Protein AF-A0A8T2V3U0-F1 (afdb_monomer)

Nearest PDB structures (foldseek):
  4chh-assembly1_A  TM=8.266E-01  e=3.896E-10  Saccharomyces cerevisiae
  4ckt-assembly2_A  TM=8.632E-01  e=3.603E-09  Mus musculus
  4psf-assembly2_B  TM=8.622E-01  e=7.564E-09  Homo sapiens
  4cse-assembly2_A  TM=8.925E-01  e=2.506E-08  Mus musculus
  4cse-assembly1_B  TM=8.674E-01  e=4.433E-08  Mus musculus

Structure (mmCIF, N/CA/C/O backbone):
data_AF-A0A8T2V3U0-F1
#
_entry.id   AF-A0A8T2V3U0-F1
#
loop_
_atom_site.group_PDB
_atom_site.id
_atom_site.type_symbol
_atom_site.label_atom_id
_atom_site.label_alt_id
_atom_site.label_comp_id
_atom_site.label_asym_id
_atom_site.label_entity_id
_atom_site.label_seq_id
_atom_site.pdbx_PDB_ins_code
_atom_site.Cartn_x
_atom_site.Cartn_y
_atom_site.Cartn_z
_atom_site.occupancy
_atom_site.B_iso_or_equiv
_atom_site.auth_seq_id
_atom_site.auth_comp_id
_atom_site.auth_asym_id
_atom_site.auth_atom_id
_atom_site.pdbx_PDB_model_num
ATOM 1 N N . MET A 1 1 ? -21.001 -16.039 32.773 1.00 55.56 1 MET A N 1
ATOM 2 C CA . MET A 1 1 ? -20.813 -14.590 33.028 1.00 55.56 1 MET A CA 1
ATOM 3 C C . MET A 1 1 ? -21.167 -14.138 34.453 1.00 55.56 1 MET A C 1
ATOM 5 O O . MET A 1 1 ? -20.929 -12.981 34.751 1.00 55.56 1 MET A O 1
ATOM 9 N N . ARG A 1 2 ? -21.692 -14.999 35.344 1.00 64.12 2 ARG A N 1
ATOM 10 C CA . ARG A 1 2 ? -21.909 -14.695 36.777 1.00 64.12 2 ARG A CA 1
ATOM 11 C C . ARG A 1 2 ? -21.043 -15.602 37.656 1.00 64.12 2 ARG A C 1
ATOM 13 O O . ARG A 1 2 ? -21.558 -16.304 38.515 1.00 64.12 2 ARG A O 1
ATOM 20 N N . ASP A 1 3 ? -19.757 -15.672 37.336 1.00 84.00 3 ASP A N 1
ATOM 21 C CA . ASP A 1 3 ? -18.806 -16.345 38.215 1.00 84.00 3 ASP A CA 1
ATOM 22 C C . ASP A 1 3 ? -18.444 -15.362 39.347 1.00 84.00 3 ASP A C 1
ATOM 24 O O . ASP A 1 3 ? -18.000 -14.249 39.040 1.00 84.00 3 ASP A O 1
ATOM 28 N N . PRO A 1 4 ? -18.716 -15.695 40.622 1.00 84.94 4 PRO A N 1
ATOM 29 C CA . PRO A 1 4 ? -18.444 -14.811 41.751 1.00 84.94 4 PRO A CA 1
ATOM 30 C C . PRO A 1 4 ? -16.953 -14.490 41.922 1.00 84.94 4 PRO A C 1
ATOM 32 O O . PRO A 1 4 ? -16.639 -13.370 42.316 1.00 84.94 4 PRO A O 1
ATOM 35 N N . GLU A 1 5 ? -16.044 -15.405 41.566 1.00 84.06 5 GLU A N 1
ATOM 36 C CA . GLU A 1 5 ? -14.593 -15.150 41.573 1.00 84.06 5 GLU A CA 1
ATOM 37 C C . GLU A 1 5 ? -14.227 -14.081 40.534 1.00 84.06 5 GLU A C 1
ATOM 39 O O . GLU A 1 5 ? -13.515 -13.124 40.825 1.00 84.06 5 GLU A O 1
ATOM 44 N N . PHE A 1 6 ? -14.798 -14.180 39.332 1.00 85.44 6 PHE A N 1
ATOM 45 C CA . PHE A 1 6 ? -14.558 -13.218 38.256 1.00 85.44 6 PHE A CA 1
ATOM 46 C C . PHE A 1 6 ? -15.098 -11.821 38.584 1.00 85.44 6 PHE A C 1
ATOM 48 O O . PHE A 1 6 ? -14.441 -10.821 38.305 1.00 85.44 6 PHE A O 1
ATOM 55 N N . MET A 1 7 ? -16.290 -11.732 39.185 1.00 83.31 7 MET A N 1
ATOM 56 C CA . MET A 1 7 ? -16.833 -10.439 39.614 1.00 83.31 7 MET A CA 1
ATOM 57 C C . MET A 1 7 ? -16.019 -9.818 40.743 1.00 83.31 7 MET A C 1
ATOM 59 O O . MET A 1 7 ? -15.863 -8.603 40.745 1.00 83.31 7 MET A O 1
ATOM 63 N N . LYS A 1 8 ? -15.480 -10.640 41.650 1.00 90.38 8 LYS A N 1
ATOM 64 C CA . LYS A 1 8 ? -14.595 -10.190 42.724 1.00 90.38 8 LYS A CA 1
ATOM 65 C C . LYS A 1 8 ? -13.286 -9.619 42.171 1.00 90.38 8 LYS A C 1
ATOM 67 O O . LYS A 1 8 ? -12.912 -8.513 42.535 1.00 90.38 8 LYS A O 1
ATOM 72 N N . ILE A 1 9 ? -12.658 -10.310 41.219 1.00 87.06 9 ILE A N 1
ATOM 73 C CA . ILE A 1 9 ? -11.448 -9.820 40.540 1.00 87.06 9 ILE A CA 1
ATOM 74 C C . ILE A 1 9 ? -11.738 -8.513 39.786 1.00 87.06 9 ILE A C 1
ATOM 76 O O . ILE A 1 9 ? -10.954 -7.571 39.847 1.00 87.06 9 ILE A O 1
ATOM 80 N N . LEU A 1 10 ? -12.881 -8.419 39.095 1.00 84.75 10 LEU A N 1
ATOM 81 C CA . LEU A 1 10 ? -13.268 -7.187 38.401 1.00 84.75 10 LEU A CA 1
ATOM 82 C C . LEU A 1 10 ? -13.586 -6.032 39.357 1.00 84.75 10 LEU A C 1
ATOM 84 O O . LEU A 1 10 ? -13.276 -4.890 39.023 1.00 84.75 10 LEU A O 1
ATOM 88 N N . SER A 1 11 ? -14.203 -6.297 40.512 1.00 84.44 11 SER A N 1
ATOM 89 C CA . SER A 1 11 ? -14.453 -5.264 41.520 1.00 84.44 11 SER A CA 1
ATOM 90 C C . SER A 1 11 ? -13.159 -4.797 42.175 1.00 84.44 11 SER A C 1
ATOM 92 O O . SER A 1 11 ? -12.962 -3.595 42.295 1.00 84.44 11 SER A O 1
ATOM 94 N N . GLU A 1 12 ? -12.255 -5.720 42.510 1.00 84.50 12 GLU A N 1
ATOM 95 C CA . GLU A 1 12 ? -10.934 -5.401 43.063 1.00 84.50 12 GLU A CA 1
ATOM 96 C C . GLU A 1 12 ? -10.118 -4.557 42.071 1.00 84.50 12 GLU A C 1
ATOM 98 O O . GLU A 1 12 ? -9.583 -3.518 42.446 1.00 84.50 12 GLU A O 1
ATOM 103 N N . TYR A 1 13 ? -10.125 -4.913 40.782 1.00 79.94 13 TYR A N 1
ATOM 104 C CA . TYR A 1 13 ? -9.477 -4.133 39.721 1.00 79.94 13 TYR A CA 1
ATOM 105 C C . TYR A 1 13 ? -10.111 -2.745 39.518 1.00 79.94 13 TYR A C 1
ATOM 107 O O . TYR A 1 13 ? -9.415 -1.747 39.325 1.00 79.94 13 TYR A O 1
ATOM 115 N N . ALA A 1 14 ? -11.444 -2.650 39.561 1.00 80.94 14 ALA A N 1
ATOM 116 C CA . ALA A 1 14 ? -12.145 -1.373 39.440 1.00 80.94 14 ALA A CA 1
ATOM 117 C C . ALA A 1 14 ? -11.855 -0.446 40.632 1.00 80.94 14 ALA A C 1
ATOM 119 O O . ALA A 1 14 ? -11.675 0.758 40.444 1.00 80.94 14 ALA A O 1
ATOM 120 N N . GLU A 1 15 ? -11.780 -1.003 41.841 1.00 82.56 15 GLU A N 1
ATOM 121 C CA . GLU A 1 15 ? -11.391 -0.282 43.051 1.00 82.56 15 GLU A CA 1
ATOM 122 C C . GLU A 1 15 ? -9.934 0.186 42.972 1.00 82.56 15 GLU A C 1
ATOM 124 O O . GLU A 1 15 ? -9.668 1.357 43.246 1.00 82.56 15 GLU A O 1
ATOM 129 N N . GLU A 1 16 ? -9.021 -0.668 42.505 1.00 78.44 16 GLU A N 1
ATOM 130 C CA . GLU A 1 16 ? -7.599 -0.359 42.314 1.00 78.44 16 GLU A CA 1
ATOM 131 C C . GLU A 1 16 ? -7.379 0.805 41.333 1.00 78.44 16 GLU A C 1
ATOM 133 O O . GLU A 1 16 ? -6.602 1.717 41.612 1.00 78.44 16 GLU A O 1
ATOM 138 N N . ILE A 1 17 ? -8.126 0.842 40.224 1.00 74.12 17 ILE A N 1
ATOM 139 C CA . ILE A 1 17 ? -8.059 1.942 39.245 1.00 74.12 17 ILE A CA 1
ATOM 140 C C . ILE A 1 17 ? -8.724 3.224 39.763 1.00 74.12 17 ILE A C 1
ATOM 142 O O . ILE A 1 17 ? -8.345 4.330 39.368 1.00 74.12 17 ILE A O 1
ATOM 146 N N . SER A 1 18 ? -9.743 3.104 40.617 1.00 73.75 18 SER A N 1
ATOM 147 C CA . SER A 1 18 ? -10.496 4.258 41.125 1.00 73.75 18 SER A CA 1
ATOM 148 C C . SER A 1 18 ? -9.739 5.070 42.181 1.00 73.75 18 SER A C 1
ATOM 150 O O . SER A 1 18 ? -10.062 6.242 42.394 1.00 73.75 18 SER A O 1
ATOM 152 N N . GLN A 1 19 ? -8.736 4.476 42.839 1.00 80.19 19 GLN A N 1
ATOM 153 C CA . GLN A 1 19 ? -7.975 5.147 43.887 1.00 80.19 19 GLN A CA 1
ATOM 154 C C . GLN A 1 19 ? -6.976 6.158 43.291 1.00 80.19 19 GLN A C 1
ATOM 156 O O . GLN A 1 19 ? -6.157 5.805 42.441 1.00 80.19 19 GLN A O 1
ATOM 161 N N . PRO A 1 20 ? -6.985 7.424 43.750 1.00 73.31 20 PRO A N 1
ATOM 162 C CA . PRO A 1 20 ? -6.143 8.477 43.184 1.00 73.31 20 PRO A CA 1
ATOM 163 C C . PRO A 1 20 ? -4.637 8.253 43.404 1.00 73.31 20 PRO A C 1
ATOM 165 O O . PRO A 1 20 ? -3.850 8.721 42.590 1.00 73.31 20 PRO A O 1
ATOM 168 N N . LEU A 1 21 ? -4.236 7.519 44.454 1.00 70.12 21 LEU A N 1
ATOM 169 C CA . LEU A 1 21 ? -2.828 7.187 44.723 1.00 70.12 21 LEU A CA 1
ATOM 170 C C . LEU A 1 21 ? -2.284 6.132 43.739 1.00 70.12 21 LEU A C 1
ATOM 172 O O . LEU A 1 21 ? -1.237 6.336 43.132 1.00 70.12 21 LEU A O 1
ATOM 176 N N . ASN A 1 22 ? -3.029 5.044 43.511 1.00 71.81 22 ASN A N 1
ATOM 177 C CA . ASN A 1 22 ? -2.651 3.988 42.560 1.00 71.81 22 ASN A CA 1
ATOM 178 C C . ASN A 1 22 ? -2.631 4.490 41.118 1.00 71.81 22 ASN A C 1
ATOM 180 O O . ASN A 1 22 ? -1.846 4.015 40.295 1.00 71.81 22 ASN A O 1
ATOM 184 N N . ARG A 1 23 ? -3.476 5.474 40.804 1.00 71.81 23 ARG A N 1
ATOM 185 C CA . ARG A 1 23 ? -3.462 6.143 39.508 1.00 71.81 23 ARG A CA 1
ATOM 186 C C . ARG A 1 23 ? -2.131 6.845 39.247 1.00 71.81 23 ARG A C 1
ATOM 188 O O . ARG A 1 23 ? -1.606 6.711 38.150 1.00 71.81 23 ARG A O 1
ATOM 195 N N . GLU A 1 24 ? -1.575 7.545 40.233 1.00 79.38 24 GLU A N 1
ATOM 196 C CA . GLU A 1 24 ? -0.290 8.238 40.092 1.00 79.38 24 GLU A CA 1
ATOM 197 C C . GLU A 1 24 ? 0.871 7.246 39.927 1.00 79.38 24 GLU A C 1
ATOM 199 O O . GLU A 1 24 ? 1.714 7.431 39.053 1.00 79.38 24 GLU A O 1
ATOM 204 N N . GLU A 1 25 ? 0.888 6.147 40.688 1.00 78.75 25 GLU A N 1
ATOM 205 C CA . GLU A 1 25 ? 1.881 5.076 40.512 1.00 78.75 25 GLU A CA 1
ATOM 206 C C . GLU A 1 25 ? 1.770 4.408 39.136 1.00 78.75 25 GLU A C 1
ATOM 208 O O . GLU A 1 25 ? 2.783 4.183 38.472 1.00 78.75 25 GLU A O 1
ATOM 213 N N . SER A 1 26 ? 0.544 4.163 38.667 1.00 73.62 26 SER A N 1
ATOM 214 C CA . SER A 1 26 ? 0.275 3.620 37.332 1.00 73.62 26 SER A CA 1
ATOM 215 C C . SER A 1 26 ? 0.715 4.585 36.231 1.00 73.62 26 SER A C 1
ATOM 217 O O . SER A 1 26 ? 1.359 4.177 35.269 1.00 73.62 26 SER A O 1
ATOM 219 N N . GLU A 1 27 ? 0.408 5.876 36.370 1.00 77.62 27 GLU A N 1
ATOM 220 C CA . GLU A 1 27 ? 0.814 6.927 35.433 1.00 77.62 27 GLU A CA 1
ATOM 221 C C . GLU A 1 27 ? 2.340 7.110 35.423 1.00 77.62 27 GLU A C 1
ATOM 223 O O . GLU A 1 27 ? 2.930 7.277 34.356 1.00 77.62 27 GLU A O 1
ATOM 228 N N . ASN A 1 28 ? 2.998 7.007 36.580 1.00 83.06 28 ASN A N 1
ATOM 229 C CA . ASN A 1 28 ? 4.455 7.043 36.697 1.00 83.06 28 ASN A CA 1
ATOM 230 C C . ASN A 1 28 ? 5.108 5.797 36.093 1.00 83.06 28 ASN A C 1
ATOM 232 O O . ASN A 1 28 ? 6.124 5.919 35.411 1.00 83.06 28 ASN A O 1
ATOM 236 N N . TYR A 1 29 ? 4.519 4.615 36.279 1.00 79.81 29 TYR A N 1
ATOM 237 C CA . TYR A 1 29 ? 4.973 3.383 35.641 1.00 79.81 29 TYR A CA 1
ATOM 238 C C . TYR A 1 29 ? 4.819 3.455 34.118 1.00 79.81 29 TYR A C 1
ATOM 240 O O . TYR A 1 29 ? 5.758 3.137 33.394 1.00 79.81 29 TYR A O 1
ATOM 248 N N . ILE A 1 30 ? 3.681 3.952 33.619 1.00 74.75 30 ILE A N 1
ATOM 249 C CA . ILE A 1 30 ? 3.453 4.179 32.186 1.00 74.75 30 ILE A CA 1
ATOM 250 C C . ILE A 1 30 ? 4.472 5.181 31.640 1.00 74.75 30 ILE A C 1
ATOM 252 O O . ILE A 1 30 ? 5.125 4.871 30.650 1.00 74.75 30 ILE A O 1
ATOM 256 N N . LYS A 1 31 ? 4.691 6.323 32.306 1.00 79.44 31 LYS A N 1
ATOM 257 C CA . LYS A 1 31 ? 5.722 7.299 31.916 1.00 79.44 31 LYS A CA 1
ATOM 258 C C . LYS A 1 31 ? 7.119 6.700 31.904 1.00 79.44 31 LYS A C 1
ATOM 260 O O . LYS A 1 31 ? 7.855 6.914 30.951 1.00 79.44 31 LYS A O 1
ATOM 265 N N . MET A 1 32 ? 7.481 5.935 32.930 1.00 78.25 32 MET A N 1
ATOM 266 C CA . MET A 1 32 ? 8.781 5.274 33.010 1.00 78.25 32 MET A CA 1
ATOM 267 C C . MET A 1 32 ? 8.948 4.262 31.873 1.00 78.25 32 MET A C 1
ATOM 269 O O . MET A 1 32 ? 10.008 4.208 31.260 1.00 78.25 32 MET A O 1
ATOM 273 N N . VAL A 1 33 ? 7.906 3.495 31.540 1.00 73.06 33 VAL A N 1
ATOM 274 C CA . VAL A 1 33 ? 7.905 2.559 30.406 1.00 73.06 33 VAL A CA 1
ATOM 275 C C . VAL A 1 33 ? 7.952 3.306 29.070 1.00 73.06 33 VAL A C 1
ATOM 277 O O . VAL A 1 33 ? 8.684 2.894 28.174 1.00 73.06 33 VAL A O 1
ATOM 280 N N . GLU A 1 34 ? 7.240 4.421 28.917 1.00 66.44 34 GLU A N 1
ATOM 281 C CA . GLU A 1 34 ? 7.285 5.299 27.740 1.00 66.44 34 GLU A CA 1
ATOM 282 C C . GLU A 1 34 ? 8.670 5.946 27.563 1.00 66.44 34 GLU A C 1
ATOM 284 O O . GLU A 1 34 ? 9.199 5.981 26.453 1.00 66.44 34 GLU A O 1
ATOM 289 N N . GLU A 1 35 ? 9.308 6.390 28.646 1.00 72.62 35 GLU A N 1
ATOM 290 C CA . GLU A 1 35 ? 10.663 6.952 28.652 1.00 72.62 35 GLU A CA 1
ATOM 291 C C . GLU A 1 35 ? 11.726 5.879 28.397 1.00 72.62 35 GLU A C 1
ATOM 293 O O . GLU A 1 35 ? 12.619 6.073 27.567 1.00 72.62 35 GLU A O 1
ATOM 298 N N . GLN A 1 36 ? 11.608 4.718 29.045 1.00 64.94 36 GLN A N 1
ATOM 299 C CA . GLN A 1 36 ? 12.511 3.579 28.868 1.00 64.94 36 GLN A CA 1
ATOM 300 C C . GLN A 1 36 ? 12.402 3.002 27.454 1.00 64.94 36 GLN A C 1
ATOM 302 O O . GLN A 1 36 ? 13.413 2.655 26.841 1.00 64.94 36 GLN A O 1
ATOM 307 N N . SER A 1 37 ? 11.191 2.966 26.898 1.00 59.56 37 SER A N 1
ATOM 308 C CA . SER A 1 37 ? 10.956 2.623 25.496 1.00 59.56 37 SER A CA 1
ATOM 309 C C . SER A 1 37 ? 11.271 3.777 24.536 1.00 59.56 37 SER A C 1
ATOM 311 O O . SER A 1 37 ? 11.209 3.588 23.323 1.00 59.56 37 SER A O 1
ATOM 313 N N . LYS A 1 38 ? 11.658 4.966 25.030 1.00 58.72 38 LYS A N 1
ATOM 314 C CA . LYS A 1 38 ? 11.905 6.189 24.238 1.00 58.72 38 LYS A CA 1
ATOM 315 C C . LYS A 1 38 ? 10.757 6.514 23.269 1.00 58.72 38 LYS A C 1
ATOM 317 O O . LYS A 1 38 ? 11.002 6.880 22.117 1.00 58.72 38 LYS A O 1
ATOM 322 N N . GLY A 1 39 ? 9.511 6.300 23.689 1.00 53.38 39 GLY A N 1
ATOM 323 C CA . GLY A 1 39 ? 8.317 6.459 22.853 1.00 53.38 39 GLY A CA 1
ATOM 324 C C . GLY A 1 39 ? 8.215 5.446 21.706 1.00 53.38 39 GLY A C 1
ATOM 325 O O . GLY A 1 39 ? 7.412 5.617 20.789 1.00 53.38 39 GLY A O 1
ATOM 326 N N . LYS A 1 40 ? 9.035 4.392 21.722 1.00 52.00 40 LYS A N 1
ATOM 327 C CA . LYS A 1 40 ? 9.023 3.301 20.753 1.00 52.00 40 LYS A CA 1
ATOM 328 C C . LYS A 1 40 ? 8.516 2.043 21.443 1.00 52.00 40 LYS A C 1
ATOM 330 O O . LYS A 1 40 ? 9.301 1.206 21.878 1.00 52.00 40 LYS A O 1
ATOM 335 N N . PHE A 1 41 ? 7.195 1.858 21.431 1.00 52.84 41 PHE A N 1
ATOM 336 C CA . PHE A 1 41 ? 6.581 0.524 21.459 1.00 52.84 41 PHE A CA 1
ATOM 337 C C . PHE A 1 41 ? 6.978 -0.233 20.174 1.00 52.84 41 PHE A C 1
ATOM 339 O O . PHE A 1 41 ? 6.172 -0.499 19.286 1.00 52.84 41 PHE A O 1
ATOM 346 N N . SER A 1 42 ? 8.270 -0.496 20.012 1.00 53.09 42 SER A N 1
ATOM 347 C CA . SER A 1 42 ? 8.835 -1.255 18.912 1.00 53.09 42 SER A CA 1
ATOM 348 C C . SER A 1 42 ? 9.033 -2.672 19.411 1.00 53.09 42 SER A C 1
ATOM 350 O O . SER A 1 42 ? 9.935 -2.933 20.199 1.00 53.09 42 SER A O 1
ATOM 352 N N . MET A 1 43 ? 8.191 -3.588 18.938 1.00 60.38 43 MET A N 1
ATOM 353 C CA . MET A 1 43 ? 8.539 -5.007 18.939 1.00 60.38 43 MET A CA 1
ATOM 354 C C . MET A 1 43 ? 9.862 -5.172 18.170 1.00 60.38 43 MET A C 1
ATOM 356 O O . MET A 1 43 ? 10.080 -4.446 17.197 1.00 60.38 43 MET A O 1
ATOM 360 N N . ASP A 1 44 ? 10.742 -6.090 18.572 1.00 66.12 44 ASP A N 1
ATOM 361 C CA . ASP A 1 44 ? 12.051 -6.263 17.927 1.00 66.12 44 ASP A CA 1
ATOM 362 C C . ASP A 1 44 ? 11.933 -6.338 16.390 1.00 66.12 44 ASP A C 1
ATOM 364 O O . ASP A 1 44 ? 11.207 -7.159 15.828 1.00 66.12 44 ASP A O 1
ATOM 368 N N . GLY A 1 45 ? 12.609 -5.411 15.699 1.00 70.06 45 GLY A N 1
ATOM 369 C CA . GLY A 1 45 ? 12.617 -5.310 14.232 1.00 70.06 45 GLY A CA 1
ATOM 370 C C . GLY A 1 45 ? 11.378 -4.679 13.580 1.00 70.06 45 GLY A C 1
ATOM 371 O O . GLY A 1 45 ? 11.339 -4.565 12.354 1.00 70.06 45 GLY A O 1
ATOM 372 N N . LYS A 1 46 ? 10.381 -4.232 14.352 1.00 77.94 46 LYS A N 1
ATOM 373 C CA . LYS A 1 46 ? 9.132 -3.650 13.841 1.00 77.94 46 LYS A CA 1
ATOM 374 C C . LYS A 1 46 ? 8.847 -2.275 14.444 1.00 77.94 46 LYS A C 1
ATOM 376 O O . LYS A 1 46 ? 9.121 -2.002 15.612 1.00 77.94 46 LYS A O 1
ATOM 381 N N . GLU A 1 47 ? 8.279 -1.387 13.642 1.00 81.00 47 GLU A N 1
ATOM 382 C CA . GLU A 1 47 ? 7.911 -0.036 14.049 1.00 81.00 47 GLU A CA 1
ATOM 383 C C . GLU A 1 47 ? 6.424 0.223 13.811 1.00 81.00 47 GLU A C 1
ATOM 385 O O . GLU A 1 47 ? 5.878 -0.115 12.763 1.00 81.00 47 GLU A O 1
ATOM 390 N N . LEU A 1 48 ? 5.771 0.824 14.808 1.00 83.69 48 LEU A N 1
ATOM 391 C CA . LEU A 1 48 ? 4.379 1.243 14.714 1.00 83.69 48 LEU A CA 1
ATOM 392 C C . LEU A 1 48 ? 4.280 2.598 14.010 1.00 83.69 48 LEU A C 1
ATOM 394 O O . LEU A 1 48 ? 5.029 3.544 14.292 1.00 83.69 48 LEU A O 1
ATOM 398 N N . VAL A 1 49 ? 3.329 2.683 13.090 1.00 86.31 49 VAL A N 1
ATOM 399 C CA . VAL A 1 49 ? 3.079 3.831 12.225 1.00 86.31 49 VAL A CA 1
ATOM 400 C C . VAL A 1 49 ? 1.597 4.142 12.253 1.00 86.31 49 VAL A C 1
ATOM 402 O O . VAL A 1 49 ? 0.772 3.242 12.123 1.00 86.31 49 VAL A O 1
ATOM 405 N N . ILE A 1 50 ? 1.256 5.418 12.378 1.00 89.38 50 ILE A N 1
ATOM 406 C CA . ILE A 1 50 ? -0.100 5.906 12.133 1.00 89.38 50 ILE A CA 1
ATOM 407 C C . ILE A 1 50 ? -0.040 6.659 10.802 1.00 89.38 50 ILE A C 1
ATOM 409 O O . ILE A 1 50 ? 0.540 7.746 10.760 1.00 89.38 50 ILE A O 1
ATOM 413 N N . PRO A 1 51 ? -0.541 6.073 9.702 1.00 92.50 51 PRO A N 1
ATOM 414 C CA . PRO A 1 51 ? -0.497 6.721 8.399 1.00 92.50 51 PRO A CA 1
ATOM 415 C C . PRO A 1 51 ? -1.356 7.990 8.368 1.00 92.50 51 PRO A C 1
ATOM 417 O O . PRO A 1 51 ? -2.345 8.106 9.088 1.00 92.50 51 PRO A O 1
ATOM 420 N N . ILE A 1 52 ? -1.019 8.930 7.493 1.00 93.56 52 ILE A N 1
ATOM 421 C CA . ILE A 1 52 ? -1.825 10.128 7.240 1.00 93.56 52 ILE A CA 1
ATOM 422 C C . ILE A 1 52 ? -2.529 9.946 5.888 1.00 93.56 52 ILE A C 1
ATOM 424 O O . ILE A 1 52 ? -1.861 9.647 4.896 1.00 93.56 52 ILE A O 1
ATOM 428 N N . PRO A 1 53 ? -3.865 10.062 5.812 1.00 95.06 53 PRO A N 1
ATOM 429 C CA . PRO A 1 53 ? -4.593 9.870 4.563 1.00 95.06 53 PRO A CA 1
ATOM 430 C C . PRO A 1 53 ? -4.364 11.024 3.584 1.00 95.06 53 PRO A C 1
ATOM 432 O O . PRO A 1 53 ? -4.395 12.184 3.982 1.00 95.06 53 PRO A O 1
ATOM 435 N N . GLU A 1 54 ? -4.201 10.700 2.299 1.00 94.81 54 GLU A N 1
ATOM 436 C CA . GLU A 1 54 ? -3.978 11.694 1.244 1.00 94.81 54 GLU A CA 1
ATOM 437 C C . GLU A 1 54 ? -5.105 11.679 0.201 1.00 94.81 54 GLU A C 1
ATOM 439 O O . GLU A 1 54 ? -5.824 12.661 0.002 1.00 94.81 54 GLU A O 1
ATOM 444 N N . PHE A 1 55 ? -5.289 10.550 -0.488 1.00 95.62 55 PHE A N 1
ATOM 445 C CA . PHE A 1 55 ? -6.340 10.402 -1.491 1.00 95.62 55 PHE A CA 1
ATOM 446 C C . PHE A 1 55 ? -6.803 8.958 -1.635 1.00 95.62 55 PHE A C 1
ATOM 448 O O . PHE A 1 55 ? -6.058 8.015 -1.394 1.00 95.62 55 PHE A O 1
ATOM 455 N N . CYS A 1 56 ? -8.033 8.783 -2.111 1.00 95.75 56 CYS A N 1
ATOM 456 C CA . CYS A 1 56 ? -8.608 7.467 -2.343 1.00 95.75 56 CYS A CA 1
ATOM 457 C C . CYS A 1 56 ? -8.673 7.143 -3.843 1.00 95.75 56 CYS A C 1
ATOM 459 O O . CYS A 1 56 ? -9.008 7.996 -4.671 1.00 95.75 56 CYS A O 1
ATOM 461 N N . VAL A 1 57 ? -8.391 5.891 -4.192 1.00 97.50 57 VAL A N 1
ATOM 462 C CA . VAL A 1 57 ? -8.562 5.315 -5.527 1.00 97.50 57 VAL A CA 1
ATOM 463 C C . VAL A 1 57 ? -9.757 4.375 -5.483 1.00 97.50 57 VAL A C 1
ATOM 465 O O . VAL A 1 57 ? -9.808 3.458 -4.672 1.00 97.50 57 VAL A O 1
ATOM 468 N N . LYS A 1 58 ? -10.734 4.587 -6.362 1.00 96.44 58 LYS A N 1
ATOM 469 C CA . LYS A 1 58 ? -11.913 3.728 -6.486 1.00 96.44 58 LYS A CA 1
ATOM 470 C C . LYS A 1 58 ? -11.824 2.893 -7.756 1.00 96.44 58 LYS A C 1
ATOM 472 O O . LYS A 1 58 ? -11.818 3.448 -8.854 1.00 96.44 58 LYS A O 1
ATOM 477 N N . THR A 1 59 ? -11.864 1.579 -7.600 1.00 96.75 59 THR A N 1
ATOM 478 C CA . THR A 1 59 ? -11.957 0.590 -8.679 1.00 96.75 59 THR A CA 1
ATOM 479 C C . THR A 1 59 ? -13.007 -0.479 -8.329 1.00 96.75 59 THR A C 1
ATOM 481 O O . THR A 1 59 ? -13.830 -0.298 -7.425 1.00 96.75 59 THR A O 1
ATOM 484 N N . TYR A 1 60 ? -13.046 -1.568 -9.090 1.00 96.00 60 TYR A N 1
ATOM 485 C CA . TYR A 1 60 ? -13.947 -2.696 -8.901 1.00 96.00 60 TYR A CA 1
ATOM 486 C C . TYR A 1 60 ? -13.173 -4.001 -9.020 1.00 96.00 60 TYR A C 1
ATOM 488 O O . TYR A 1 60 ? -12.283 -4.124 -9.860 1.00 96.00 60 TYR A O 1
ATOM 496 N N . ASN A 1 61 ? -13.558 -4.991 -8.223 1.00 94.75 61 ASN A N 1
ATOM 497 C CA . ASN A 1 61 ? -13.077 -6.351 -8.398 1.00 94.75 61 ASN A CA 1
ATOM 498 C C . ASN A 1 61 ? -13.676 -6.940 -9.685 1.00 94.75 61 ASN A C 1
ATOM 500 O O . ASN A 1 61 ? -14.888 -6.875 -9.901 1.00 94.75 61 ASN A O 1
ATOM 504 N N . ARG A 1 62 ? -12.834 -7.500 -10.552 1.00 94.00 62 ARG A N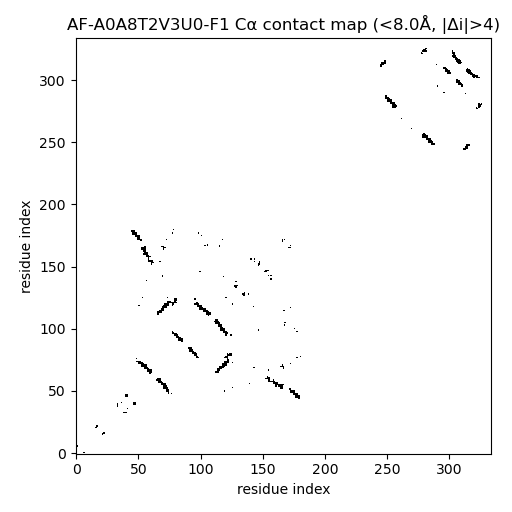 1
ATOM 505 C CA . ARG A 1 62 ? -13.234 -8.049 -11.851 1.00 94.00 62 ARG A CA 1
ATOM 506 C C . ARG A 1 62 ? -14.060 -9.326 -11.707 1.00 94.00 62 ARG A C 1
ATOM 508 O O . ARG A 1 62 ? -15.016 -9.499 -12.454 1.00 94.00 62 ARG A O 1
ATOM 515 N N . ARG A 1 63 ? -13.730 -10.174 -10.730 1.00 91.88 63 ARG A N 1
ATOM 516 C CA . ARG A 1 63 ? -14.404 -11.456 -10.490 1.00 91.88 63 ARG A CA 1
ATOM 517 C C . ARG A 1 63 ? -15.754 -11.281 -9.799 1.00 91.88 63 ARG A C 1
ATOM 519 O O . ARG A 1 63 ? -16.719 -11.932 -10.178 1.00 91.88 63 ARG A O 1
ATOM 526 N N . THR A 1 64 ? -15.829 -10.428 -8.776 1.00 90.44 64 THR A N 1
ATOM 527 C CA . THR A 1 64 ? -17.056 -10.269 -7.969 1.00 90.44 64 THR A CA 1
ATOM 528 C C . THR A 1 64 ? -17.916 -9.075 -8.381 1.00 90.44 64 THR A C 1
ATOM 530 O O . THR A 1 64 ? -19.064 -8.980 -7.961 1.00 90.44 64 THR A O 1
ATOM 533 N N . GLY A 1 65 ? -17.373 -8.124 -9.147 1.00 91.75 65 GLY A N 1
ATOM 534 C CA . GLY A 1 65 ? -18.043 -6.861 -9.479 1.00 91.75 65 GLY A CA 1
ATOM 535 C C . GLY A 1 65 ? -18.168 -5.878 -8.306 1.00 91.75 65 GLY A C 1
ATOM 536 O O . GLY A 1 65 ? -18.716 -4.788 -8.473 1.00 91.75 65 GLY A O 1
ATOM 537 N N . SER A 1 66 ? -17.666 -6.232 -7.120 1.00 92.31 66 SER A N 1
ATOM 538 C CA . SER A 1 66 ? -17.771 -5.415 -5.906 1.00 92.31 66 SER A CA 1
ATOM 539 C C . SER A 1 66 ? -16.882 -4.171 -5.984 1.00 92.31 66 SER A C 1
ATOM 541 O O . SER A 1 66 ? -15.810 -4.194 -6.593 1.00 92.31 66 SER A O 1
ATOM 543 N N . LYS A 1 67 ? -17.310 -3.078 -5.341 1.00 94.88 67 LYS A N 1
ATOM 544 C CA . LYS A 1 67 ? -16.511 -1.847 -5.239 1.00 94.88 67 LYS A CA 1
ATOM 545 C C . LYS A 1 67 ? -15.265 -2.101 -4.397 1.00 94.88 67 LYS A C 1
ATOM 547 O O . LYS A 1 67 ? -15.369 -2.678 -3.317 1.00 94.88 67 LYS A O 1
ATOM 552 N N . PHE A 1 68 ? -14.130 -1.606 -4.870 1.00 95.88 68 PHE A N 1
ATOM 553 C CA . PHE A 1 68 ? -12.852 -1.707 -4.183 1.00 95.88 68 PHE A CA 1
ATOM 554 C C . PHE A 1 68 ? -12.227 -0.315 -4.054 1.00 95.88 68 PHE A C 1
ATOM 556 O O . PHE A 1 68 ? -12.160 0.436 -5.030 1.00 95.88 68 PHE A O 1
ATOM 563 N N . PHE A 1 69 ? -11.802 0.041 -2.852 1.00 96.44 69 PHE A N 1
ATOM 564 C CA . PHE A 1 69 ? -11.175 1.312 -2.529 1.00 96.44 69 PHE A CA 1
ATOM 565 C C . PHE A 1 69 ? -9.738 1.065 -2.072 1.00 96.44 69 PHE A C 1
ATOM 567 O O . PHE A 1 69 ? -9.470 0.145 -1.311 1.00 96.44 69 PHE A O 1
ATOM 574 N N . ILE A 1 70 ? -8.8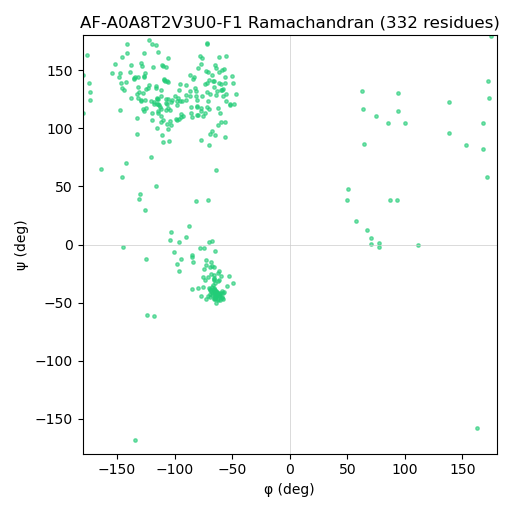08 1.880 -2.551 1.00 97.31 70 ILE A N 1
ATOM 575 C CA . ILE A 1 70 ? -7.418 1.874 -2.100 1.00 97.31 70 ILE A CA 1
ATOM 576 C C . ILE A 1 70 ? -7.150 3.259 -1.528 1.00 97.31 70 ILE A C 1
ATOM 578 O O . ILE A 1 70 ? -7.188 4.253 -2.258 1.00 97.31 70 ILE A O 1
ATOM 582 N N . ASN A 1 71 ? -6.935 3.340 -0.222 1.00 96.56 71 ASN A N 1
ATOM 583 C CA . ASN A 1 71 ? -6.591 4.580 0.454 1.00 96.56 71 ASN A CA 1
ATOM 584 C C . ASN A 1 71 ? -5.088 4.785 0.345 1.00 96.56 71 ASN A C 1
ATOM 586 O O . ASN A 1 71 ? -4.317 4.061 0.965 1.00 96.56 71 ASN A O 1
ATOM 590 N N . VAL A 1 72 ? -4.660 5.765 -0.443 1.00 97.06 72 VAL A N 1
ATOM 591 C CA . VAL A 1 72 ? -3.254 6.148 -0.482 1.00 97.06 72 VAL A CA 1
ATOM 592 C C . VAL A 1 72 ? -2.987 7.039 0.724 1.00 97.06 72 VAL A C 1
ATOM 594 O O . VAL A 1 72 ? -3.495 8.161 0.820 1.00 97.06 72 VAL A O 1
ATOM 597 N N . CYS A 1 73 ? -2.213 6.504 1.658 1.00 95.81 73 CYS A N 1
ATOM 598 C CA . CYS A 1 73 ? -1.783 7.179 2.874 1.00 95.81 73 CYS A CA 1
ATOM 599 C C . CYS A 1 73 ? -0.268 7.386 2.837 1.00 95.81 73 CYS A C 1
ATOM 601 O O . CYS A 1 73 ? 0.436 6.750 2.053 1.00 95.81 73 CYS A O 1
ATOM 603 N N . HIS A 1 74 ? 0.255 8.241 3.709 1.00 95.50 74 HIS A N 1
ATOM 604 C CA . HIS A 1 74 ? 1.690 8.442 3.824 1.00 95.50 74 HIS A CA 1
ATOM 605 C C . HIS A 1 74 ? 2.221 8.344 5.249 1.00 95.50 74 HIS A C 1
ATOM 607 O O . HIS A 1 74 ? 1.503 8.566 6.222 1.00 95.50 74 HIS A O 1
ATOM 613 N N . SER A 1 75 ? 3.507 8.023 5.356 1.00 93.94 75 SER A N 1
ATOM 614 C CA . SER A 1 75 ? 4.297 8.144 6.577 1.00 93.94 75 SER A CA 1
ATOM 615 C C . SER A 1 75 ? 5.744 8.492 6.233 1.00 93.94 75 SER A C 1
ATOM 617 O O . SER A 1 75 ? 6.275 8.088 5.204 1.00 93.94 75 SER A O 1
ATOM 619 N N . ASP A 1 76 ? 6.391 9.243 7.111 1.00 92.25 76 ASP A N 1
ATOM 620 C CA . ASP A 1 76 ? 7.824 9.535 7.110 1.00 92.25 76 ASP A CA 1
ATOM 621 C C . ASP A 1 76 ? 8.709 8.313 7.410 1.00 92.25 76 ASP A C 1
ATOM 623 O O . ASP A 1 76 ? 9.892 8.321 7.080 1.00 92.25 76 ASP A O 1
ATOM 627 N N . LYS A 1 77 ? 8.140 7.256 7.999 1.00 89.12 77 LYS A N 1
ATOM 628 C CA . LYS A 1 77 ? 8.864 6.041 8.403 1.00 89.12 77 LYS A CA 1
ATOM 629 C C . LYS A 1 77 ? 9.034 5.015 7.276 1.00 89.12 77 LYS A C 1
ATOM 631 O O . LYS A 1 77 ? 9.778 4.052 7.440 1.00 89.12 77 LYS A O 1
ATOM 636 N N . ILE A 1 78 ? 8.349 5.198 6.145 1.00 91.06 78 ILE A N 1
ATOM 637 C CA . ILE A 1 78 ? 8.541 4.379 4.938 1.00 91.06 78 ILE A CA 1
ATOM 638 C C . ILE A 1 78 ? 9.719 4.936 4.139 1.00 91.06 78 ILE A C 1
ATOM 640 O O . ILE A 1 78 ? 9.889 6.150 4.060 1.00 91.06 78 ILE A O 1
ATOM 644 N N . GLU A 1 79 ? 10.525 4.062 3.535 1.00 91.62 79 GLU A N 1
ATOM 645 C CA . GLU A 1 79 ? 11.661 4.467 2.702 1.00 91.62 79 GLU A CA 1
ATOM 646 C C . GLU A 1 79 ? 11.227 5.400 1.554 1.00 91.62 79 GLU A C 1
ATOM 648 O O . GLU A 1 79 ? 10.179 5.213 0.931 1.00 91.62 79 GLU A O 1
ATOM 653 N N . ALA A 1 80 ? 12.038 6.427 1.287 1.00 92.38 80 ALA A N 1
ATOM 654 C CA . ALA A 1 80 ? 11.793 7.391 0.221 1.00 92.38 80 ALA A CA 1
ATOM 655 C C . ALA A 1 80 ? 11.765 6.720 -1.169 1.00 92.38 80 ALA A C 1
ATOM 657 O O . ALA A 1 80 ? 12.472 5.736 -1.400 1.00 92.38 80 ALA A O 1
ATOM 658 N N . PRO A 1 81 ? 10.972 7.244 -2.123 1.00 93.62 81 PRO A N 1
ATOM 659 C CA . PRO A 1 81 ? 10.940 6.700 -3.473 1.00 93.62 81 PRO A CA 1
ATOM 660 C C . PRO A 1 81 ? 12.282 6.922 -4.175 1.00 93.62 81 PRO A C 1
ATOM 662 O O . PRO A 1 81 ? 12.882 7.993 -4.075 1.00 93.62 81 PRO A O 1
ATOM 665 N N . GLN A 1 82 ? 12.722 5.928 -4.938 1.00 93.19 82 GLN A N 1
ATOM 666 C CA . GLN A 1 82 ? 13.943 6.003 -5.734 1.00 93.19 82 GLN A CA 1
ATOM 667 C C . GLN A 1 82 ? 13.581 6.174 -7.208 1.00 93.19 82 GLN A C 1
ATOM 669 O O . GLN A 1 82 ? 12.635 5.557 -7.704 1.00 93.19 82 GLN A O 1
ATOM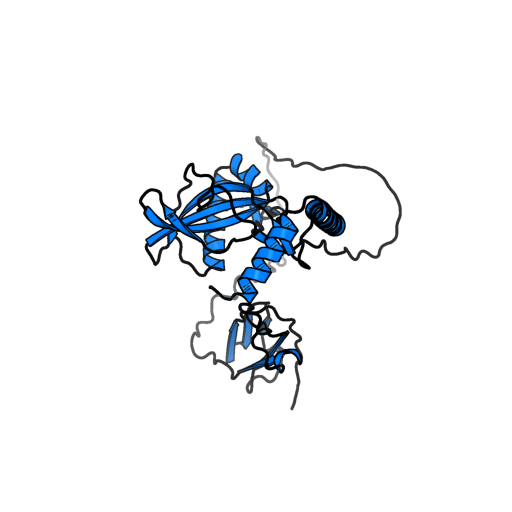 674 N N . SER A 1 83 ? 14.332 7.018 -7.914 1.00 91.38 83 SER A N 1
ATOM 675 C CA . SER A 1 83 ? 14.105 7.286 -9.331 1.00 91.38 83 SER A CA 1
ATOM 676 C C . SER A 1 83 ? 15.387 7.141 -10.134 1.00 91.38 83 SER A C 1
ATOM 678 O O . SER A 1 83 ? 16.354 7.853 -9.862 1.00 91.38 83 SER A O 1
ATOM 680 N N . ASN A 1 84 ? 15.367 6.294 -11.158 1.00 89.50 84 ASN A N 1
ATOM 681 C CA . ASN A 1 84 ? 16.491 6.091 -12.064 1.00 89.50 84 ASN A CA 1
ATOM 682 C C . ASN A 1 84 ? 16.103 6.569 -13.461 1.00 89.50 84 ASN A C 1
ATOM 684 O O . ASN A 1 84 ? 15.132 6.099 -14.050 1.00 89.50 84 ASN A O 1
ATOM 688 N N . ARG A 1 85 ? 16.846 7.532 -14.009 1.00 88.06 85 ARG A N 1
ATOM 689 C CA . ARG A 1 85 ? 16.637 7.965 -15.394 1.00 88.06 85 ARG A CA 1
ATOM 690 C C . ARG A 1 85 ? 17.129 6.866 -16.332 1.00 88.06 85 ARG A C 1
ATOM 692 O O . ARG A 1 85 ? 18.244 6.375 -16.170 1.00 88.06 85 ARG A O 1
ATOM 699 N N . ARG A 1 86 ? 16.311 6.501 -17.318 1.00 85.00 86 ARG A N 1
ATOM 700 C CA . ARG A 1 86 ? 16.683 5.479 -18.297 1.00 85.00 86 ARG A CA 1
ATOM 701 C C . ARG A 1 86 ? 17.784 5.989 -19.225 1.00 85.00 86 ARG A C 1
ATOM 703 O O . ARG A 1 86 ? 17.771 7.151 -19.631 1.00 85.00 86 ARG A O 1
ATOM 710 N N . ILE A 1 87 ? 18.719 5.102 -19.564 1.00 82.50 87 ILE A N 1
ATOM 711 C CA . ILE A 1 87 ? 19.887 5.401 -20.413 1.00 82.50 87 ILE A CA 1
ATOM 712 C C . ILE A 1 87 ? 19.454 5.762 -21.841 1.00 82.50 87 ILE A C 1
ATOM 714 O O . ILE A 1 87 ? 20.060 6.618 -22.476 1.00 82.50 87 ILE A O 1
ATOM 718 N N . ASP A 1 88 ? 18.369 5.156 -22.322 1.00 82.75 88 ASP A N 1
ATOM 719 C CA . ASP A 1 88 ? 17.772 5.415 -23.637 1.00 82.75 88 ASP A CA 1
ATOM 720 C C . ASP A 1 88 ? 17.010 6.755 -23.721 1.00 82.75 88 ASP A C 1
ATOM 722 O O . ASP A 1 88 ? 16.484 7.105 -24.776 1.00 82.75 88 ASP A O 1
ATOM 726 N N . GLY A 1 89 ? 16.916 7.502 -22.614 1.00 76.44 89 GLY A N 1
ATOM 727 C CA . GLY A 1 89 ? 16.178 8.762 -22.534 1.00 76.44 89 GLY A CA 1
ATOM 728 C C . GLY A 1 89 ? 14.652 8.615 -22.595 1.00 76.44 89 GLY A C 1
ATOM 729 O O . GLY A 1 89 ? 13.957 9.631 -22.597 1.00 76.44 89 GLY A O 1
ATOM 730 N N . SER A 1 90 ? 14.112 7.389 -22.602 1.00 80.19 90 SER A N 1
ATOM 731 C CA . SER A 1 90 ? 12.675 7.122 -22.775 1.00 80.19 90 SER A CA 1
ATOM 732 C C . SER A 1 90 ? 11.821 7.480 -21.554 1.00 80.19 90 SER A C 1
ATOM 734 O O . SER A 1 90 ? 10.595 7.554 -21.655 1.00 80.19 90 SER A O 1
ATOM 736 N N . GLY A 1 91 ? 12.440 7.730 -20.395 1.00 86.12 91 GLY A N 1
ATOM 737 C CA . GLY A 1 91 ? 11.726 8.129 -19.188 1.00 86.12 91 GLY A CA 1
ATOM 738 C C . GLY A 1 91 ? 12.522 7.966 -17.896 1.00 86.12 91 GLY A C 1
ATOM 739 O O . GLY A 1 91 ? 13.755 7.941 -17.882 1.00 86.12 91 GLY A O 1
ATOM 740 N N . VAL A 1 92 ? 11.783 7.883 -16.790 1.00 88.00 92 VAL A N 1
ATOM 741 C CA . VAL A 1 92 ? 12.313 7.695 -15.436 1.00 88.00 92 VAL A CA 1
ATOM 742 C C . VAL A 1 92 ? 11.627 6.484 -14.820 1.00 88.00 92 VAL A C 1
ATOM 744 O O . VAL A 1 92 ? 10.399 6.457 -14.739 1.00 88.00 92 VAL A O 1
ATOM 747 N N . ASP A 1 93 ? 12.417 5.516 -14.371 1.00 89.06 93 ASP A N 1
ATOM 748 C CA . ASP A 1 93 ? 11.948 4.374 -13.598 1.00 89.06 93 ASP A CA 1
ATOM 749 C C . ASP A 1 93 ? 11.783 4.766 -12.138 1.00 89.06 93 ASP A C 1
ATOM 751 O O . ASP A 1 93 ? 12.671 5.382 -11.550 1.00 89.06 93 ASP A O 1
ATOM 755 N N . TRP A 1 94 ? 10.641 4.404 -11.562 1.00 91.62 94 TRP A N 1
ATOM 756 C CA . TRP A 1 94 ? 10.305 4.692 -10.174 1.00 91.62 94 TRP A CA 1
ATOM 757 C C . TRP A 1 94 ? 10.202 3.398 -9.383 1.00 91.62 94 TRP A C 1
ATOM 759 O O . TRP A 1 94 ? 9.409 2.521 -9.718 1.00 91.62 94 TRP A O 1
ATOM 769 N N . HIS A 1 95 ? 10.962 3.319 -8.297 1.00 93.19 95 HIS A N 1
ATOM 770 C CA . HIS A 1 95 ? 10.769 2.334 -7.247 1.00 93.19 95 HIS A CA 1
ATOM 771 C C . HIS A 1 95 ? 10.111 3.036 -6.058 1.00 93.19 95 HIS A C 1
ATOM 773 O O . HIS A 1 95 ? 10.682 3.963 -5.480 1.00 93.19 95 HIS A O 1
ATOM 779 N N . ILE A 1 96 ? 8.886 2.632 -5.722 1.00 94.69 96 ILE A N 1
ATOM 780 C CA . ILE A 1 96 ? 8.096 3.241 -4.648 1.00 94.69 96 ILE A CA 1
ATOM 781 C C . ILE A 1 96 ? 7.901 2.196 -3.549 1.00 94.69 96 ILE A C 1
ATOM 783 O O . ILE A 1 96 ? 7.028 1.342 -3.697 1.00 94.69 96 ILE A O 1
ATOM 787 N N . PRO A 1 97 ? 8.682 2.253 -2.456 1.00 94.56 97 PRO A N 1
ATOM 788 C CA . PRO A 1 97 ? 8.438 1.432 -1.279 1.00 94.56 97 PRO A CA 1
ATOM 789 C C . PRO A 1 97 ? 7.050 1.713 -0.697 1.00 94.56 97 PRO A C 1
ATOM 791 O O . PRO A 1 97 ? 6.615 2.867 -0.616 1.00 94.56 97 PRO A O 1
ATOM 794 N N . PHE A 1 98 ? 6.353 0.657 -0.286 1.00 94.88 98 PHE A N 1
ATOM 795 C CA . PHE A 1 98 ? 5.012 0.761 0.273 1.00 94.88 98 PHE A CA 1
ATOM 796 C C . PHE A 1 98 ? 4.762 -0.286 1.359 1.00 94.88 98 PHE A C 1
ATOM 798 O O . PHE A 1 98 ? 5.450 -1.302 1.444 1.00 94.88 98 PHE A O 1
ATOM 805 N N . SER A 1 99 ? 3.741 -0.039 2.172 1.00 94.00 99 SER A N 1
ATOM 806 C CA . SER A 1 99 ? 3.168 -1.001 3.110 1.00 94.00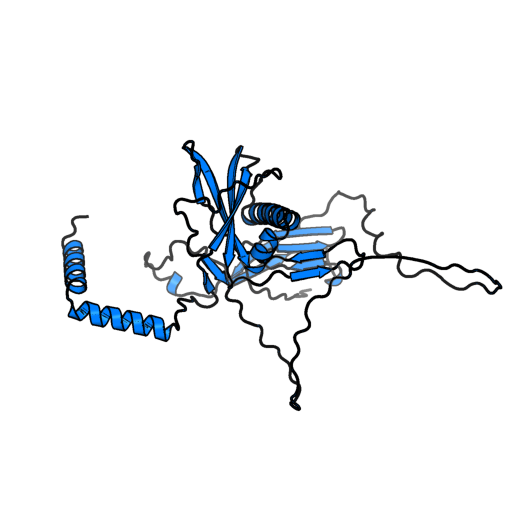 99 SER A CA 1
ATOM 807 C C . SER A 1 99 ? 1.664 -1.111 2.876 1.00 94.00 99 SER A C 1
ATOM 809 O O . SER A 1 99 ? 1.014 -0.125 2.527 1.00 94.00 99 SER A O 1
ATOM 811 N N . LEU A 1 100 ? 1.116 -2.309 3.060 1.00 94.56 100 LEU A N 1
ATOM 812 C CA . LEU A 1 100 ? -0.305 -2.593 2.890 1.00 94.56 100 LEU A CA 1
ATOM 813 C C . LEU A 1 100 ? -0.947 -2.902 4.239 1.00 94.56 100 LEU A C 1
ATOM 815 O O . LEU A 1 100 ? -0.436 -3.728 4.998 1.00 94.56 100 LEU A O 1
ATOM 819 N N . SER A 1 101 ? -2.093 -2.285 4.522 1.00 91.69 101 SER A N 1
ATOM 820 C CA . SER A 1 101 ? -2.952 -2.742 5.615 1.00 91.69 101 SER A CA 1
ATOM 821 C C . SER A 1 101 ? -3.720 -4.004 5.217 1.00 91.69 101 SER A C 1
ATOM 823 O O . SER A 1 101 ? -3.851 -4.283 4.021 1.00 91.69 101 SER A O 1
ATOM 825 N N . PRO A 1 102 ? -4.236 -4.786 6.185 1.00 90.81 102 PRO A N 1
ATOM 826 C CA . PRO A 1 102 ? -5.166 -5.871 5.904 1.00 90.81 102 PRO A CA 1
ATOM 827 C C . PRO A 1 102 ? -6.410 -5.378 5.162 1.00 90.81 102 PRO A C 1
ATOM 829 O O . PRO A 1 102 ? -6.868 -4.259 5.363 1.00 90.81 102 PRO A O 1
ATOM 832 N N . ILE A 1 103 ? -7.014 -6.252 4.362 1.00 91.50 103 ILE A N 1
ATOM 833 C CA . ILE A 1 103 ? -8.270 -5.932 3.685 1.00 91.50 103 ILE A CA 1
ATOM 834 C C . ILE A 1 103 ? -9.394 -5.695 4.703 1.00 91.50 103 ILE A C 1
ATOM 836 O O . ILE A 1 103 ? -9.659 -6.527 5.578 1.00 91.50 103 ILE A O 1
ATOM 840 N N . HIS A 1 104 ? -10.123 -4.600 4.517 1.00 89.81 104 HIS A N 1
ATOM 841 C CA . HIS A 1 104 ? -11.294 -4.238 5.299 1.00 89.81 104 HIS A CA 1
ATOM 842 C C . HIS A 1 104 ? -12.573 -4.373 4.468 1.00 89.81 104 HIS A C 1
ATOM 844 O O . HIS A 1 104 ? -12.610 -4.094 3.271 1.00 89.81 104 HIS A O 1
ATOM 850 N N . LYS A 1 105 ? -13.641 -4.857 5.108 1.00 90.50 105 LYS A N 1
ATOM 851 C CA . LYS A 1 105 ? -14.988 -4.899 4.528 1.00 90.50 105 LYS A CA 1
ATOM 852 C C . LYS A 1 105 ? -15.773 -3.723 5.088 1.00 90.50 105 LYS A C 1
ATOM 854 O O . LYS A 1 105 ? -15.869 -3.586 6.306 1.00 90.50 105 LYS A O 1
ATOM 859 N N . ASP A 1 106 ? -16.364 -2.929 4.210 1.00 86.81 106 ASP A N 1
ATOM 860 C CA . ASP A 1 106 ? -17.106 -1.722 4.564 1.00 86.81 106 ASP A CA 1
ATOM 861 C C . ASP A 1 106 ? -18.356 -1.588 3.676 1.00 86.81 106 ASP A C 1
ATOM 863 O O . ASP A 1 106 ? -18.558 -2.343 2.724 1.00 86.81 106 ASP A O 1
ATOM 867 N N . LYS A 1 107 ? -19.223 -0.619 3.961 1.00 86.44 107 LYS A N 1
ATOM 868 C CA . LYS A 1 107 ? -20.381 -0.274 3.134 1.00 86.44 107 LYS A CA 1
ATOM 869 C C . LYS A 1 107 ? -20.235 1.135 2.581 1.00 86.44 107 LYS A C 1
ATOM 871 O O . LYS A 1 107 ? -19.851 2.070 3.279 1.00 86.44 107 LYS A O 1
ATOM 876 N N . ASP A 1 108 ? -20.521 1.319 1.298 1.00 80.38 108 ASP A N 1
ATOM 877 C CA . ASP A 1 108 ? -20.544 2.646 0.671 1.00 80.38 108 ASP A CA 1
ATOM 878 C C . ASP A 1 108 ? -21.774 3.451 1.151 1.00 80.38 108 ASP A C 1
ATOM 880 O O . ASP A 1 108 ? -22.681 2.906 1.778 1.00 80.38 108 ASP A O 1
ATOM 884 N N . LYS A 1 109 ? -21.864 4.740 0.801 1.00 78.50 109 LYS A N 1
ATOM 885 C CA . LYS A 1 109 ? -22.992 5.628 1.164 1.00 78.50 109 LYS A CA 1
ATOM 886 C C . LYS A 1 109 ? -24.370 5.074 0.781 1.00 78.50 109 LYS A C 1
ATOM 888 O O . LYS A 1 109 ? -25.363 5.419 1.405 1.00 78.50 109 LYS A O 1
ATOM 893 N N . GLY A 1 110 ? -24.429 4.231 -0.251 1.00 77.88 110 GLY A N 1
ATOM 894 C CA . GLY A 1 110 ? -25.647 3.543 -0.688 1.00 77.88 110 GLY A CA 1
ATOM 895 C C . GLY A 1 110 ? -25.912 2.206 0.012 1.00 77.88 110 GLY A C 1
ATOM 896 O O . GLY A 1 110 ? -26.650 1.403 -0.542 1.00 77.88 110 GLY A O 1
ATOM 897 N N . ALA A 1 111 ? -25.256 1.923 1.144 1.00 80.75 111 ALA A N 1
ATOM 898 C CA . ALA A 1 111 ? -25.314 0.649 1.871 1.00 80.75 111 ALA A CA 1
ATOM 899 C C . ALA A 1 111 ? -24.904 -0.592 1.047 1.00 80.75 111 ALA A C 1
ATOM 901 O O . ALA A 1 111 ? -25.225 -1.720 1.412 1.00 80.75 111 ALA A O 1
ATOM 902 N N . VAL A 1 112 ? -24.171 -0.381 -0.051 1.00 85.56 112 VAL A N 1
ATOM 903 C CA . VAL A 1 112 ? -23.627 -1.445 -0.905 1.00 85.56 112 VAL A CA 1
ATOM 904 C C . VAL A 1 112 ? -22.279 -1.881 -0.356 1.00 85.56 112 VAL A C 1
ATOM 906 O O . VAL A 1 112 ? -21.423 -1.025 -0.115 1.00 85.56 112 VAL A O 1
ATOM 909 N N . ASP A 1 113 ? -22.082 -3.190 -0.225 1.00 89.00 113 ASP A N 1
ATOM 910 C CA . ASP A 1 113 ? -20.827 -3.765 0.245 1.00 89.00 113 ASP A CA 1
ATOM 911 C C . ASP A 1 113 ? -19.651 -3.345 -0.647 1.00 89.00 113 ASP A C 1
ATOM 913 O O . ASP A 1 113 ? -19.704 -3.355 -1.885 1.00 89.00 113 ASP A O 1
ATOM 917 N N . CYS A 1 114 ? -18.574 -2.946 0.011 1.00 92.31 114 CYS A N 1
ATOM 918 C CA . CYS A 1 114 ? -17.323 -2.556 -0.599 1.00 92.31 114 CYS A CA 1
ATOM 919 C C . CYS A 1 114 ? -16.149 -3.057 0.234 1.00 92.31 114 CYS A C 1
ATOM 921 O O . CYS A 1 114 ? -16.291 -3.484 1.379 1.00 92.31 114 CYS A O 1
ATOM 923 N N . VAL A 1 115 ? -14.986 -3.039 -0.390 1.00 93.88 115 VAL A N 1
ATOM 924 C CA . VAL A 1 115 ? -13.740 -3.477 0.218 1.00 93.88 115 VAL A CA 1
ATOM 925 C C . VAL A 1 115 ? -12.763 -2.318 0.158 1.00 93.88 115 VAL A C 1
ATOM 927 O O . VAL A 1 115 ? -12.711 -1.638 -0.866 1.00 93.88 115 VAL A O 1
ATOM 930 N N . ASP A 1 116 ? -12.024 -2.084 1.232 1.00 94.56 116 ASP A N 1
ATOM 931 C CA . ASP A 1 116 ? -10.984 -1.066 1.297 1.00 94.56 116 ASP A CA 1
ATOM 932 C C . ASP A 1 116 ? -9.656 -1.633 1.811 1.00 94.56 116 ASP A C 1
ATOM 934 O O . ASP A 1 116 ? -9.609 -2.667 2.482 1.00 94.56 116 ASP A O 1
ATOM 938 N N . VAL A 1 117 ? -8.566 -0.983 1.414 1.00 95.44 117 VAL A N 1
ATOM 939 C CA . VAL A 1 117 ? -7.202 -1.300 1.839 1.00 95.44 117 VAL A CA 1
ATOM 940 C C . VAL A 1 117 ? -6.380 -0.019 1.882 1.00 95.44 117 VAL A C 1
ATOM 942 O O . VAL A 1 117 ? -6.544 0.850 1.021 1.00 95.44 117 VAL A O 1
ATOM 945 N N . ASP A 1 118 ? -5.472 0.088 2.844 1.00 95.44 118 ASP A N 1
ATOM 946 C CA . ASP A 1 118 ? -4.565 1.225 2.957 1.00 95.44 118 ASP A CA 1
ATOM 947 C C . ASP A 1 118 ? -3.242 0.888 2.276 1.00 95.44 118 ASP A C 1
ATOM 949 O O . ASP A 1 118 ? -2.585 -0.102 2.600 1.00 95.44 118 ASP A O 1
ATOM 953 N N . TYR A 1 119 ? -2.863 1.727 1.321 1.00 96.81 119 TYR A N 1
ATOM 954 C CA . TYR A 1 119 ? -1.600 1.699 0.603 1.00 96.81 119 TYR A CA 1
ATOM 955 C C . TYR A 1 119 ? -0.740 2.848 1.115 1.00 96.81 119 TYR A C 1
ATOM 957 O O . TYR A 1 119 ? -0.942 4.010 0.750 1.00 96.81 119 TYR A O 1
ATOM 965 N N . VAL A 1 120 ? 0.186 2.534 2.013 1.00 96.31 120 VAL A N 1
ATOM 966 C CA . VAL A 1 120 ? 0.993 3.538 2.701 1.00 96.31 120 VAL A CA 1
ATOM 967 C C . VAL A 1 120 ? 2.328 3.691 2.000 1.00 96.31 120 VAL A C 1
ATOM 969 O O . VAL A 1 120 ? 3.047 2.713 1.823 1.00 96.31 120 VAL A O 1
ATOM 972 N N . VAL A 1 121 ? 2.667 4.920 1.629 1.00 96.69 121 VAL A N 1
ATOM 973 C CA . VAL A 1 121 ? 3.926 5.283 0.963 1.00 96.69 121 VAL A CA 1
ATOM 974 C C . VAL A 1 121 ? 4.692 6.331 1.762 1.00 96.69 121 VAL A C 1
ATOM 976 O O . VAL A 1 121 ? 4.216 6.845 2.775 1.00 96.69 121 VAL A O 1
ATOM 979 N N . ASN A 1 122 ? 5.890 6.684 1.310 1.00 96.62 122 ASN A N 1
ATOM 980 C CA . ASN A 1 122 ? 6.594 7.828 1.869 1.00 96.62 122 ASN A CA 1
ATOM 981 C C . ASN A 1 122 ? 5.890 9.161 1.529 1.00 96.62 122 ASN A C 1
ATOM 983 O O . ASN A 1 122 ? 5.345 9.336 0.436 1.00 96.62 122 ASN A O 1
ATOM 987 N N . GLN A 1 123 ? 5.947 10.124 2.453 1.00 95.75 123 GLN A N 1
ATOM 988 C CA . GLN A 1 123 ? 5.407 11.484 2.287 1.00 95.75 123 GLN A CA 1
ATOM 989 C C . GLN A 1 123 ? 5.822 12.191 0.984 1.00 95.75 123 GLN A C 1
ATOM 991 O O . GLN A 1 123 ? 5.036 12.951 0.418 1.00 95.75 123 GLN A O 1
ATOM 996 N N . ASP A 1 124 ? 7.023 11.936 0.468 1.00 95.56 124 ASP A N 1
ATOM 997 C CA . ASP A 1 124 ? 7.543 12.600 -0.727 1.00 95.56 124 ASP A CA 1
ATOM 998 C C . ASP A 1 124 ? 6.820 12.147 -2.002 1.00 95.56 124 ASP A C 1
ATOM 1000 O O . ASP A 1 124 ? 6.647 12.936 -2.936 1.00 95.56 124 ASP A O 1
ATOM 1004 N N . VAL A 1 125 ? 6.294 10.917 -2.012 1.00 96.31 125 VAL A N 1
ATOM 1005 C CA . VAL A 1 125 ? 5.409 10.426 -3.077 1.00 96.31 125 VAL A CA 1
ATOM 1006 C C . VAL A 1 125 ? 4.134 11.266 -3.114 1.00 96.31 125 VAL A C 1
ATOM 1008 O O . VAL A 1 125 ? 3.741 11.743 -4.181 1.00 96.31 125 VAL A O 1
ATOM 1011 N N . CYS A 1 126 ? 3.515 11.504 -1.953 1.00 94.56 126 CYS A N 1
ATOM 1012 C CA . CYS A 1 126 ? 2.281 12.283 -1.842 1.00 94.56 126 CYS A CA 1
ATOM 1013 C C . CYS A 1 126 ? 2.492 13.755 -2.215 1.00 94.56 126 CYS A C 1
ATOM 1015 O O . CYS A 1 126 ? 1.775 14.259 -3.080 1.00 94.56 126 CYS A O 1
ATOM 1017 N N . LYS A 1 127 ? 3.550 14.401 -1.703 1.00 95.56 127 LYS A N 1
ATOM 1018 C CA . LYS A 1 127 ? 3.936 15.773 -2.101 1.00 95.56 127 LYS A CA 1
ATOM 1019 C C . LYS A 1 127 ? 4.122 15.907 -3.614 1.00 95.56 127 LYS A C 1
ATOM 1021 O O . LYS A 1 127 ? 3.814 16.942 -4.204 1.00 95.56 127 LYS A O 1
ATOM 1026 N N . ARG A 1 128 ? 4.639 14.867 -4.276 1.00 95.19 128 ARG A N 1
ATOM 1027 C CA . ARG A 1 128 ? 4.790 14.863 -5.736 1.00 95.19 128 ARG A CA 1
ATOM 1028 C C . ARG A 1 128 ? 3.467 14.640 -6.463 1.00 95.19 128 ARG A C 1
ATOM 1030 O O . ARG A 1 128 ? 3.238 15.276 -7.488 1.00 95.19 128 ARG A O 1
ATOM 1037 N N . CYS A 1 129 ? 2.578 13.807 -5.923 1.00 95.56 129 CYS A N 1
ATOM 1038 C CA . CYS A 1 129 ? 1.227 13.606 -6.457 1.00 95.56 129 CYS A CA 1
ATOM 1039 C C . CYS A 1 129 ? 0.381 14.887 -6.447 1.00 95.56 129 CYS A C 1
ATOM 1041 O O . CYS A 1 129 ? -0.489 15.046 -7.305 1.00 95.56 129 CYS A O 1
ATOM 1043 N N . GLU A 1 130 ? 0.611 15.793 -5.493 1.00 93.75 130 GLU A N 1
ATOM 1044 C CA . GLU A 1 130 ? -0.052 17.104 -5.460 1.00 93.75 130 GLU A CA 1
ATOM 1045 C C . GLU A 1 130 ? 0.355 17.988 -6.647 1.00 93.75 130 GLU A C 1
ATOM 1047 O O . GLU A 1 130 ? -0.488 18.670 -7.234 1.00 93.75 130 GLU A O 1
ATOM 1052 N N . LYS A 1 131 ? 1.638 17.950 -7.023 1.00 95.44 131 LYS A N 1
ATOM 1053 C CA . LYS A 1 131 ? 2.215 18.792 -8.082 1.00 95.44 131 LYS A CA 1
ATOM 1054 C C . LYS A 1 131 ? 2.020 18.202 -9.479 1.00 95.44 131 LYS A C 1
ATOM 1056 O O . LYS A 1 131 ? 1.753 18.941 -10.423 1.00 95.44 131 LYS A O 1
ATOM 1061 N N . ASP A 1 132 ? 2.130 16.882 -9.616 1.00 95.50 132 ASP A N 1
ATOM 1062 C CA . ASP A 1 132 ? 2.065 16.182 -10.898 1.00 95.50 132 ASP A CA 1
ATOM 1063 C C . ASP A 1 132 ? 0.909 15.169 -10.942 1.00 95.50 132 ASP A C 1
ATOM 1065 O O . ASP A 1 132 ? 0.952 14.074 -10.374 1.00 95.50 132 ASP A O 1
ATOM 1069 N N . LYS A 1 133 ? -0.130 15.520 -11.708 1.00 94.88 133 LYS A N 1
ATOM 1070 C CA . LYS A 1 133 ? -1.308 14.667 -11.925 1.00 94.88 133 LYS A CA 1
ATOM 1071 C C . LYS A 1 133 ? -0.983 13.380 -12.688 1.00 94.88 133 LYS A C 1
ATOM 1073 O O . LYS A 1 133 ? -1.688 12.389 -12.493 1.00 94.88 133 LYS A O 1
ATOM 1078 N N . LYS A 1 134 ? 0.034 13.380 -13.560 1.00 94.31 134 LYS A N 1
ATOM 1079 C CA . LYS A 1 134 ? 0.474 12.169 -14.270 1.00 94.31 134 LYS A CA 1
ATOM 1080 C C . LYS A 1 134 ? 1.130 11.212 -13.284 1.00 94.31 134 LYS A C 1
ATOM 1082 O O . LYS A 1 134 ? 0.765 10.041 -13.259 1.00 94.31 134 LYS A O 1
ATOM 1087 N N . PHE A 1 135 ? 1.996 11.726 -12.411 1.00 95.38 135 PHE A N 1
ATOM 1088 C CA . PHE A 1 135 ? 2.583 10.935 -11.332 1.00 95.38 135 PHE A CA 1
ATOM 1089 C C . PHE A 1 135 ? 1.517 10.394 -10.370 1.00 95.38 135 PHE A C 1
ATOM 1091 O O . PHE A 1 135 ? 1.542 9.216 -10.034 1.00 95.38 135 PHE A O 1
ATOM 1098 N N . LYS A 1 136 ? 0.507 11.196 -10.009 1.00 95.88 136 LYS A N 1
ATOM 1099 C CA . LYS A 1 136 ? -0.621 10.722 -9.186 1.00 95.88 136 LYS A CA 1
ATOM 1100 C C . LYS A 1 136 ? -1.382 9.555 -9.826 1.00 95.88 136 LYS A C 1
ATOM 1102 O O . LYS A 1 136 ? -1.776 8.623 -9.129 1.00 95.88 136 LYS A O 1
ATOM 1107 N N . ARG A 1 137 ? -1.592 9.597 -11.147 1.00 96.00 137 ARG A N 1
ATOM 1108 C CA . ARG A 1 137 ? -2.185 8.484 -11.907 1.00 96.00 137 ARG A CA 1
ATOM 1109 C C . ARG A 1 137 ? -1.280 7.250 -11.880 1.00 96.00 137 ARG A C 1
ATOM 1111 O O . ARG A 1 137 ? -1.773 6.178 -11.561 1.00 96.00 137 ARG A O 1
ATOM 1118 N N . PHE A 1 138 ? 0.016 7.423 -12.125 1.00 95.56 138 PHE A N 1
ATOM 1119 C CA . PHE A 1 138 ? 1.009 6.348 -12.053 1.00 95.56 138 PHE A CA 1
ATOM 1120 C C . PHE A 1 138 ? 1.060 5.673 -10.671 1.00 95.56 138 PHE A C 1
ATOM 1122 O O . PHE A 1 138 ? 1.099 4.448 -10.583 1.00 95.56 138 PHE A O 1
ATOM 1129 N N . VAL A 1 139 ? 0.996 6.451 -9.584 1.00 97.06 139 VAL A N 1
ATOM 1130 C CA . VAL A 1 139 ? 0.938 5.912 -8.215 1.00 97.06 139 VAL A CA 1
ATOM 1131 C C . VAL A 1 139 ? -0.347 5.117 -7.995 1.00 97.06 139 VAL A C 1
ATOM 1133 O O . VAL A 1 139 ? -0.301 4.054 -7.388 1.00 97.06 139 VAL A O 1
ATOM 1136 N N . ALA A 1 140 ? -1.486 5.589 -8.509 1.00 97.50 140 ALA A N 1
ATOM 1137 C CA . ALA A 1 140 ? -2.745 4.854 -8.416 1.00 97.50 140 ALA A CA 1
ATOM 1138 C C . ALA A 1 140 ? -2.715 3.531 -9.206 1.00 97.50 140 ALA A C 1
ATOM 1140 O O . ALA A 1 140 ? -3.205 2.525 -8.704 1.00 97.50 140 ALA A O 1
ATOM 1141 N N . GLU A 1 141 ? -2.121 3.514 -10.401 1.00 96.81 141 GLU A N 1
ATOM 1142 C CA . GLU A 1 141 ? -1.933 2.297 -11.208 1.00 96.81 141 GLU A CA 1
ATOM 1143 C C . GLU A 1 141 ? -1.009 1.302 -10.495 1.00 96.81 141 GLU A C 1
ATOM 1145 O O . GLU A 1 141 ? -1.402 0.161 -10.261 1.00 96.81 141 GLU A O 1
ATOM 1150 N N . THR A 1 142 ? 0.150 1.778 -10.033 1.00 96.62 142 THR A N 1
ATOM 1151 C CA . THR A 1 142 ? 1.103 0.985 -9.242 1.00 96.62 142 THR A CA 1
ATOM 1152 C C . THR A 1 142 ? 0.453 0.425 -7.975 1.00 96.62 142 THR A C 1
ATOM 1154 O O . THR A 1 142 ? 0.663 -0.733 -7.633 1.00 96.62 142 THR A O 1
ATOM 1157 N N . ALA A 1 143 ? -0.381 1.207 -7.281 1.00 97.31 143 ALA A N 1
ATOM 1158 C CA . ALA A 1 143 ? -1.085 0.739 -6.089 1.00 97.31 143 ALA A CA 1
ATOM 1159 C C . ALA A 1 143 ? -2.082 -0.386 -6.409 1.00 97.31 143 ALA A C 1
ATOM 1161 O O . ALA A 1 143 ? -2.183 -1.345 -5.644 1.00 97.31 143 ALA A O 1
ATOM 1162 N N . ILE A 1 144 ? -2.795 -0.303 -7.539 1.00 97.56 144 ILE A N 1
ATOM 1163 C CA . ILE A 1 144 ? -3.682 -1.382 -7.998 1.00 97.56 144 ILE A CA 1
ATOM 1164 C C . ILE A 1 144 ? -2.861 -2.645 -8.283 1.00 97.56 144 ILE A C 1
ATOM 1166 O O . ILE A 1 144 ? -3.222 -3.707 -7.780 1.00 97.56 144 ILE A O 1
ATOM 1170 N N . ASP A 1 145 ? -1.751 -2.534 -9.019 1.00 96.88 145 ASP A N 1
ATOM 1171 C CA . ASP A 1 145 ? -0.858 -3.665 -9.318 1.00 96.88 145 ASP A CA 1
ATOM 1172 C C . ASP A 1 145 ? -0.316 -4.328 -8.043 1.00 96.88 145 ASP A C 1
ATOM 1174 O O . ASP A 1 145 ? -0.365 -5.551 -7.891 1.00 96.88 145 ASP A O 1
ATOM 1178 N N . SER A 1 146 ? 0.156 -3.518 -7.096 1.00 96.06 146 SER A N 1
ATOM 1179 C CA . SER A 1 146 ? 0.681 -3.981 -5.812 1.00 96.06 146 SER A CA 1
ATOM 1180 C C . SER A 1 146 ? -0.371 -4.723 -4.986 1.00 96.06 146 SER A C 1
ATOM 1182 O O . SER A 1 146 ? -0.085 -5.785 -4.431 1.00 96.06 146 SER A O 1
ATOM 1184 N N . VAL A 1 147 ? -1.600 -4.197 -4.920 1.00 96.25 147 VAL A N 1
ATOM 1185 C CA . VAL A 1 147 ? -2.715 -4.827 -4.194 1.00 96.25 147 VAL A CA 1
ATOM 1186 C C . VAL A 1 147 ? -3.147 -6.132 -4.864 1.00 96.25 147 VAL A C 1
ATOM 1188 O O . VAL A 1 147 ? -3.364 -7.124 -4.166 1.00 96.25 147 VAL A O 1
ATOM 1191 N N . GLU A 1 148 ? -3.251 -6.162 -6.195 1.00 95.75 148 GLU A N 1
ATOM 1192 C CA . GLU A 1 148 ? -3.570 -7.383 -6.946 1.00 95.75 148 GLU A CA 1
ATOM 1193 C C . GLU A 1 148 ? -2.543 -8.484 -6.685 1.00 95.75 148 GLU A C 1
ATOM 1195 O O . GLU A 1 148 ? -2.929 -9.616 -6.389 1.00 95.75 148 GLU A O 1
ATOM 1200 N N . LYS A 1 149 ? -1.248 -8.144 -6.736 1.00 95.75 149 LYS A N 1
ATOM 1201 C CA . LYS A 1 149 ? -0.157 -9.096 -6.508 1.00 95.75 149 LYS A CA 1
ATOM 1202 C C . LYS A 1 149 ? -0.137 -9.614 -5.071 1.00 95.75 149 LYS A C 1
ATOM 1204 O O . LYS A 1 149 ? -0.013 -10.817 -4.875 1.00 95.75 149 LYS A O 1
ATOM 1209 N N . HIS A 1 150 ? -0.269 -8.730 -4.081 1.00 95.00 150 HIS A N 1
ATOM 1210 C CA . HIS A 1 150 ? -0.175 -9.099 -2.665 1.00 95.00 150 HIS A CA 1
ATOM 1211 C C . HIS A 1 150 ? -1.360 -9.950 -2.189 1.00 95.00 150 HIS A C 1
ATOM 1213 O O . HIS A 1 150 ? -1.190 -10.864 -1.388 1.00 95.00 150 HIS A O 1
ATOM 1219 N N . TYR A 1 151 ? -2.571 -9.651 -2.665 1.00 93.69 151 TYR A N 1
ATOM 1220 C CA . TYR A 1 151 ? -3.790 -10.333 -2.224 1.00 93.69 151 TYR A CA 1
ATOM 1221 C C . TYR A 1 151 ? -4.332 -11.359 -3.223 1.00 93.69 151 TYR A C 1
ATOM 1223 O O . TYR A 1 151 ? -5.396 -11.931 -2.983 1.00 93.69 151 TYR A O 1
ATOM 1231 N N . HIS A 1 152 ? -3.626 -11.585 -4.335 1.00 93.94 152 HIS A N 1
ATOM 1232 C CA . HIS A 1 152 ? -4.054 -12.452 -5.436 1.00 93.94 152 HIS A CA 1
ATOM 1233 C C . HIS A 1 152 ? -5.484 -12.128 -5.905 1.00 93.94 152 HIS A C 1
ATOM 1235 O O . HIS A 1 152 ? -6.349 -12.998 -6.039 1.00 93.94 152 HIS A O 1
ATOM 1241 N N . LEU A 1 153 ? -5.745 -10.834 -6.105 1.00 93.81 153 LEU A N 1
ATOM 1242 C CA . LEU A 1 153 ? -7.031 -10.306 -6.555 1.00 93.81 153 LEU A CA 1
ATOM 1243 C C . LEU A 1 153 ? -6.959 -9.875 -8.016 1.00 93.81 153 LEU A C 1
ATOM 1245 O O . LEU A 1 153 ? -5.895 -9.575 -8.542 1.00 93.81 153 LEU A O 1
ATOM 1249 N N . GLU A 1 154 ? -8.129 -9.771 -8.641 1.00 95.12 154 GLU A N 1
ATOM 1250 C CA . GLU A 1 154 ? -8.280 -9.170 -9.962 1.00 95.12 154 GLU A CA 1
ATOM 1251 C C . GLU A 1 154 ? -9.111 -7.895 -9.838 1.00 95.12 154 GLU A C 1
ATOM 1253 O O . GLU A 1 154 ? -10.303 -7.940 -9.520 1.00 95.12 154 GLU A O 1
ATOM 1258 N N . LEU A 1 155 ? -8.491 -6.751 -10.087 1.00 96.25 155 LEU A N 1
ATOM 1259 C CA . LEU A 1 155 ? -9.084 -5.424 -10.068 1.00 96.25 155 LEU A CA 1
ATOM 1260 C C . LEU A 1 155 ? -9.174 -4.875 -11.499 1.00 96.25 155 LEU A C 1
ATOM 1262 O O . LEU A 1 155 ? -8.438 -5.246 -12.413 1.00 96.25 155 LEU A O 1
ATOM 1266 N N . LYS A 1 156 ? -10.135 -3.983 -11.735 1.00 96.31 156 LYS A N 1
ATOM 1267 C CA . LYS A 1 156 ? -10.214 -3.270 -13.012 1.00 96.31 156 LYS A CA 1
ATOM 1268 C C . LYS A 1 156 ? -9.110 -2.214 -13.087 1.00 96.31 156 LYS A C 1
ATOM 1270 O O . LYS A 1 156 ? -8.893 -1.465 -12.135 1.00 96.31 156 LYS A O 1
ATOM 1275 N N . ARG A 1 157 ? -8.483 -2.103 -14.262 1.00 95.12 157 ARG A N 1
ATOM 1276 C 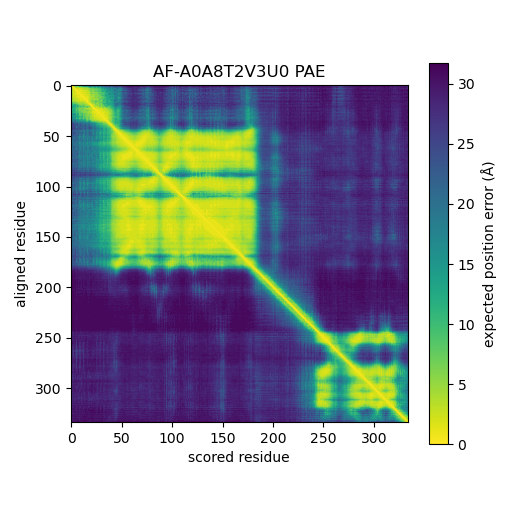CA . ARG A 1 157 ? -7.526 -1.030 -14.590 1.00 95.12 157 ARG A CA 1
ATOM 1277 C C . ARG A 1 157 ? -8.194 0.336 -14.712 1.00 95.12 157 ARG A C 1
ATOM 1279 O O . ARG A 1 157 ? -7.569 1.361 -14.489 1.00 95.12 157 ARG A O 1
ATOM 1286 N N . GLU A 1 158 ? -9.483 0.355 -15.027 1.00 95.31 158 GLU A N 1
ATOM 1287 C CA . GLU A 1 158 ? -10.293 1.567 -14.990 1.00 95.31 158 GLU A CA 1
ATOM 1288 C C . GLU A 1 158 ? -10.581 1.964 -13.540 1.00 95.31 158 GLU A C 1
ATOM 1290 O O . GLU A 1 158 ? -11.333 1.290 -12.832 1.00 95.31 158 GLU A O 1
ATOM 1295 N N . PHE A 1 159 ? -10.030 3.096 -13.109 1.00 96.56 159 PHE A N 1
ATOM 1296 C CA . PHE A 1 159 ? -10.259 3.635 -11.774 1.00 96.56 159 PHE A CA 1
ATOM 1297 C C . PHE A 1 159 ? -10.734 5.088 -11.810 1.00 96.56 159 PHE A C 1
ATOM 1299 O O . PHE A 1 159 ? -10.644 5.798 -12.814 1.00 96.56 159 PHE A O 1
ATOM 1306 N N . ARG A 1 160 ? -11.260 5.548 -10.675 1.00 96.38 160 ARG A N 1
ATOM 1307 C CA . ARG A 1 160 ? -11.634 6.944 -10.435 1.00 96.38 160 ARG A CA 1
ATOM 1308 C C . ARG A 1 160 ? -10.946 7.456 -9.180 1.00 96.38 160 ARG A C 1
ATOM 1310 O O . ARG A 1 160 ? -10.788 6.719 -8.215 1.00 96.38 160 ARG A O 1
ATOM 1317 N N . LEU A 1 161 ? -10.622 8.744 -9.176 1.00 95.69 161 LEU A N 1
ATOM 1318 C CA . LEU A 1 161 ? -10.100 9.456 -8.012 1.00 95.69 161 LEU A CA 1
ATOM 1319 C C . LEU A 1 161 ? -11.222 10.335 -7.434 1.00 95.69 161 LEU A C 1
ATOM 1321 O O . LEU A 1 161 ? -11.418 11.457 -7.910 1.00 95.69 161 LEU A O 1
ATOM 1325 N N . PRO A 1 162 ? -12.052 9.827 -6.501 1.00 93.38 162 PRO A N 1
ATOM 1326 C CA . PRO A 1 162 ? -13.057 10.649 -5.832 1.00 93.38 162 PRO A CA 1
ATOM 1327 C C . PRO A 1 162 ? -12.415 11.801 -5.042 1.00 93.38 162 PRO A C 1
ATOM 1329 O O . PRO A 1 162 ? -11.257 11.734 -4.650 1.00 93.38 162 PRO A O 1
ATOM 1332 N N . LYS A 1 163 ? -13.208 12.828 -4.702 1.00 91.44 163 LYS A N 1
ATOM 1333 C CA . LYS A 1 163 ? -12.807 13.891 -3.750 1.00 91.44 163 LYS A CA 1
ATOM 1334 C C . LYS A 1 163 ? -12.655 13.391 -2.299 1.00 91.44 163 LYS A C 1
ATOM 1336 O O . LYS A 1 163 ? -12.460 14.188 -1.391 1.00 91.44 163 LYS A O 1
ATOM 1341 N N . LEU A 1 164 ? -12.827 12.090 -2.076 1.00 90.25 164 LEU A N 1
ATOM 1342 C CA . LEU A 1 164 ? -12.701 11.445 -0.779 1.00 90.25 164 LEU A CA 1
ATOM 1343 C C . LEU A 1 164 ? -11.217 11.188 -0.497 1.00 90.25 164 LEU A C 1
ATOM 1345 O O . LEU A 1 164 ? -10.539 10.588 -1.330 1.00 90.25 164 LEU A O 1
ATOM 1349 N N . GLN A 1 165 ? -10.736 11.619 0.667 1.00 89.44 165 GLN A N 1
ATOM 1350 C CA . GLN A 1 165 ? -9.350 11.385 1.085 1.00 89.44 165 GLN A CA 1
ATOM 1351 C C . GLN A 1 165 ? -9.148 9.974 1.643 1.00 89.44 165 GLN A C 1
ATOM 1353 O O . GLN A 1 165 ? -8.132 9.349 1.366 1.00 89.44 165 GLN A O 1
ATOM 1358 N N . TYR A 1 166 ? -10.138 9.455 2.372 1.00 92.81 166 TYR A N 1
ATOM 1359 C CA . TYR A 1 166 ? -10.053 8.163 3.043 1.00 92.81 166 TYR A CA 1
ATOM 1360 C C . TYR A 1 166 ? -11.408 7.452 3.083 1.00 92.81 166 TYR A C 1
ATOM 1362 O O . TYR A 1 166 ? -12.440 8.084 3.330 1.00 92.81 166 TYR A O 1
ATOM 1370 N N . LYS A 1 167 ? -11.405 6.139 2.854 1.00 90.44 167 LYS A N 1
ATOM 1371 C CA . LYS A 1 167 ? -12.559 5.250 2.988 1.00 90.44 167 LYS A CA 1
ATOM 1372 C C . LYS A 1 167 ? -12.298 4.247 4.109 1.00 90.44 167 LYS A C 1
ATOM 1374 O O . LYS A 1 167 ? -11.369 3.467 4.014 1.00 90.44 167 LYS A O 1
ATOM 1379 N N . GLY A 1 168 ? -13.146 4.241 5.127 1.00 84.56 168 GLY A N 1
ATOM 1380 C CA . GLY A 1 168 ? -13.137 3.223 6.168 1.00 84.56 168 GLY A CA 1
ATOM 1381 C C . GLY A 1 168 ? -14.148 3.549 7.269 1.00 84.56 168 GLY A C 1
ATOM 1382 O O . GLY A 1 168 ? -14.816 4.588 7.198 1.00 84.56 168 GLY A O 1
ATOM 1383 N N . PRO A 1 169 ? -14.258 2.691 8.300 1.00 71.81 169 PRO A N 1
ATOM 1384 C CA . PRO A 1 169 ? -15.195 2.888 9.409 1.00 71.81 169 PRO A CA 1
ATOM 1385 C C . PRO A 1 169 ? -14.857 4.123 10.256 1.00 71.81 169 PRO A C 1
ATOM 1387 O O . PRO A 1 169 ? -15.748 4.754 10.821 1.00 71.81 169 PRO A O 1
ATOM 1390 N N . THR A 1 170 ? -13.574 4.480 10.315 1.00 68.38 170 THR A N 1
ATOM 1391 C CA . THR A 1 170 ? -13.071 5.715 10.923 1.00 68.38 170 THR A CA 1
ATOM 1392 C C . THR A 1 170 ? -12.620 6.656 9.806 1.00 68.38 170 THR A C 1
ATOM 1394 O O . THR A 1 170 ? -12.210 6.204 8.742 1.00 68.38 170 THR A O 1
ATOM 1397 N N . SER A 1 171 ? -12.645 7.971 10.032 1.00 71.31 171 SER A N 1
ATOM 1398 C CA . SER A 1 171 ? -12.126 8.966 9.075 1.00 71.31 171 SER A CA 1
ATOM 1399 C C . SER A 1 171 ? -10.597 8.961 8.925 1.00 71.31 171 SER A C 1
ATOM 1401 O O . SER A 1 171 ? -10.059 9.802 8.211 1.00 71.31 171 SER A O 1
ATOM 1403 N N . ALA A 1 172 ? -9.902 8.057 9.615 1.00 75.44 172 ALA A N 1
ATOM 1404 C CA . ALA A 1 172 ? -8.454 7.956 9.648 1.00 75.44 172 ALA A CA 1
ATOM 1405 C C . ALA A 1 172 ? -8.018 6.480 9.595 1.00 75.44 172 ALA A C 1
ATOM 1407 O O . ALA A 1 172 ? -8.738 5.619 10.122 1.00 75.44 172 ALA A O 1
ATOM 1408 N N . PRO A 1 173 ? -6.852 6.196 8.991 1.00 80.50 173 PRO A N 1
ATOM 1409 C CA . PRO A 1 173 ? -6.272 4.862 8.947 1.00 80.50 173 PRO A CA 1
ATOM 1410 C C . PRO A 1 173 ? -5.909 4.362 10.342 1.00 80.50 173 PRO A C 1
ATOM 1412 O O . PRO A 1 173 ? -5.618 5.131 11.263 1.00 80.50 173 PRO A O 1
ATOM 1415 N N . LYS A 1 174 ? -5.931 3.039 10.495 1.00 80.50 174 LYS A N 1
ATOM 1416 C CA . LYS A 1 174 ? -5.507 2.385 11.733 1.00 80.50 174 LYS A CA 1
ATOM 1417 C C . LYS A 1 174 ? -3.985 2.337 11.820 1.00 80.50 174 LYS A C 1
ATOM 1419 O O . LYS A 1 174 ? -3.276 2.477 10.828 1.00 80.50 174 LYS A O 1
ATOM 1424 N N . MET A 1 175 ? -3.495 2.113 13.034 1.00 82.06 175 MET A N 1
ATOM 1425 C CA . MET A 1 175 ? -2.080 1.867 13.273 1.00 82.06 175 MET A CA 1
ATOM 1426 C C . MET A 1 175 ? -1.621 0.623 12.502 1.00 82.06 175 MET A C 1
ATOM 1428 O O . MET A 1 175 ? -2.277 -0.419 12.549 1.00 82.06 175 MET A O 1
ATOM 1432 N N . LEU A 1 176 ? -0.492 0.747 11.811 1.00 83.31 176 LEU A N 1
ATOM 1433 C CA . LEU A 1 176 ? 0.155 -0.316 11.054 1.00 83.31 176 LEU A CA 1
ATOM 1434 C C . LEU A 1 176 ? 1.544 -0.591 11.609 1.00 83.31 176 LEU A C 1
ATOM 1436 O O . LEU A 1 176 ? 2.208 0.295 12.145 1.00 83.31 176 LEU A O 1
ATOM 1440 N N . THR A 1 177 ? 1.997 -1.822 11.423 1.00 81.94 177 THR A N 1
ATOM 1441 C CA . THR A 1 177 ? 3.340 -2.248 11.802 1.00 81.94 177 THR A CA 1
ATOM 1442 C C . THR A 1 177 ? 4.180 -2.400 10.545 1.00 81.94 177 THR A C 1
ATOM 1444 O O . THR A 1 177 ? 3.835 -3.199 9.677 1.00 81.94 177 THR A O 1
ATOM 1447 N N . ILE A 1 178 ? 5.285 -1.664 10.449 1.00 83.50 178 ILE A N 1
ATOM 1448 C CA . ILE A 1 178 ? 6.238 -1.774 9.338 1.00 83.50 178 ILE A CA 1
ATOM 1449 C C . ILE A 1 178 ? 7.564 -2.381 9.814 1.00 83.50 178 ILE A C 1
ATOM 1451 O O . ILE A 1 178 ? 7.900 -2.265 10.997 1.00 83.50 178 ILE A O 1
ATOM 1455 N N . PRO A 1 179 ? 8.344 -3.020 8.928 1.00 76.94 179 PRO A N 1
ATOM 1456 C CA . PRO A 1 179 ? 9.721 -3.388 9.233 1.00 76.94 179 PRO A CA 1
ATOM 1457 C C . PRO A 1 179 ? 10.537 -2.144 9.590 1.00 76.94 179 PRO A C 1
ATOM 1459 O O . PRO A 1 179 ? 10.480 -1.129 8.895 1.00 76.94 179 PRO A O 1
ATOM 1462 N N . LYS A 1 180 ? 11.304 -2.213 10.679 1.00 74.81 180 LYS A N 1
ATOM 1463 C CA . LYS A 1 180 ? 12.205 -1.130 11.067 1.00 74.81 180 LYS A CA 1
ATOM 1464 C C . LYS A 1 180 ? 13.367 -1.086 10.080 1.00 74.81 180 LYS A C 1
ATOM 1466 O O . LYS A 1 180 ? 14.090 -2.069 9.934 1.00 74.81 180 LYS A O 1
ATOM 1471 N N . ILE A 1 181 ? 13.584 0.065 9.448 1.00 68.12 181 ILE A N 1
ATOM 1472 C CA . ILE A 1 181 ? 14.754 0.290 8.597 1.00 68.12 181 ILE A CA 1
ATOM 1473 C C . ILE A 1 181 ? 15.985 0.346 9.513 1.00 68.12 181 ILE A C 1
ATOM 1475 O O . ILE A 1 181 ? 16.295 1.375 10.112 1.00 68.12 181 ILE A O 1
ATOM 1479 N N . THR A 1 182 ? 16.682 -0.776 9.683 1.00 58.62 182 THR A N 1
ATOM 1480 C CA . THR A 1 182 ? 18.027 -0.769 10.259 1.00 58.62 182 THR A CA 1
ATOM 1481 C C . THR A 1 182 ? 18.983 -0.362 9.152 1.00 58.62 182 THR A C 1
ATOM 1483 O O . THR A 1 182 ? 19.173 -1.118 8.198 1.00 58.62 182 THR A O 1
ATOM 1486 N N . ALA A 1 183 ? 19.574 0.829 9.254 1.00 48.50 183 ALA A N 1
ATOM 1487 C CA . ALA A 1 183 ? 20.690 1.196 8.393 1.00 48.50 183 ALA A CA 1
ATOM 1488 C C . ALA A 1 183 ? 21.738 0.075 8.472 1.00 48.50 183 ALA A C 1
ATOM 1490 O O . ALA A 1 183 ? 22.211 -0.251 9.563 1.00 48.50 183 ALA A O 1
ATOM 1491 N N . LYS A 1 184 ? 22.054 -0.563 7.338 1.00 35.94 184 LYS A N 1
ATOM 1492 C CA . LYS A 1 184 ? 23.167 -1.515 7.277 1.00 35.94 184 LYS A CA 1
ATOM 1493 C C . LYS A 1 184 ? 24.422 -0.778 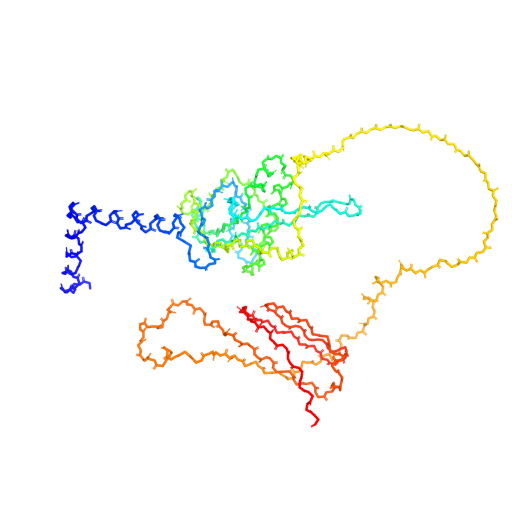7.768 1.00 35.94 184 LYS A C 1
ATOM 1495 O O . LYS A 1 184 ? 24.678 0.318 7.265 1.00 35.94 184 LYS A O 1
ATOM 1500 N N . PRO A 1 185 ? 25.203 -1.327 8.716 1.00 33.31 185 PRO A N 1
ATOM 1501 C CA . PRO A 1 185 ? 26.500 -0.755 9.029 1.00 33.31 185 PRO A CA 1
ATOM 1502 C C . PRO A 1 185 ? 27.351 -0.848 7.763 1.00 33.31 185 PRO A C 1
ATOM 1504 O O . PRO A 1 185 ? 27.596 -1.933 7.235 1.00 33.31 185 PRO A O 1
ATOM 1507 N N . SER A 1 186 ? 27.751 0.302 7.231 1.00 37.12 186 SER A N 1
ATOM 1508 C CA . SER A 1 186 ? 28.763 0.372 6.191 1.00 37.12 186 SER A CA 1
ATOM 1509 C C . SER A 1 186 ? 30.061 -0.188 6.772 1.00 37.12 186 SER A C 1
ATOM 1511 O O . SER A 1 186 ? 30.733 0.481 7.554 1.00 37.12 186 SER A O 1
ATOM 1513 N N . ASN A 1 187 ? 30.415 -1.422 6.414 1.00 34.78 187 ASN A N 1
ATOM 1514 C CA . ASN A 1 187 ? 31.766 -1.930 6.619 1.00 34.78 187 ASN A CA 1
ATOM 1515 C C . ASN A 1 187 ? 32.698 -1.203 5.641 1.00 34.78 187 ASN A C 1
ATOM 1517 O O . ASN A 1 187 ? 32.966 -1.683 4.544 1.00 34.78 187 ASN A O 1
ATOM 1521 N N . SER A 1 188 ? 33.186 -0.036 6.046 1.00 34.53 188 SER A N 1
ATOM 1522 C CA . SER A 1 188 ? 34.353 0.610 5.455 1.00 34.53 188 SER A CA 1
ATOM 1523 C C . SER A 1 188 ? 35.476 0.572 6.486 1.00 34.53 188 SER A C 1
ATOM 1525 O O . SER A 1 188 ? 35.552 1.425 7.367 1.00 34.53 188 SER A O 1
ATOM 1527 N N . HIS A 1 189 ? 36.327 -0.451 6.395 1.00 35.72 189 HIS A N 1
ATOM 1528 C CA . HIS A 1 189 ? 37.683 -0.365 6.930 1.00 35.72 189 HIS A CA 1
ATOM 1529 C C . HIS A 1 189 ? 38.495 0.505 5.963 1.00 35.72 189 HIS A C 1
ATOM 1531 O O . HIS A 1 189 ? 38.733 0.107 4.824 1.00 35.72 189 HIS A O 1
ATOM 1537 N N . GLY A 1 190 ? 38.866 1.700 6.413 1.00 29.41 190 GLY A N 1
ATOM 1538 C CA . GLY A 1 190 ? 39.722 2.647 5.705 1.00 29.41 190 GLY A CA 1
ATOM 1539 C C . GLY A 1 190 ? 39.914 3.895 6.564 1.00 29.41 190 GLY A C 1
ATOM 1540 O O . GLY A 1 190 ? 38.949 4.593 6.854 1.00 29.41 190 GLY A O 1
ATOM 1541 N N . ASP A 1 191 ? 41.148 4.091 7.014 1.00 28.44 191 ASP A N 1
ATOM 1542 C CA . ASP A 1 191 ? 41.630 5.006 8.056 1.00 28.44 191 ASP A CA 1
ATOM 1543 C C . ASP A 1 191 ? 41.292 6.511 7.899 1.00 28.44 191 ASP A C 1
ATOM 1545 O O . ASP A 1 191 ? 40.946 6.976 6.810 1.00 28.44 191 ASP A O 1
ATOM 1549 N N . PRO A 1 192 ? 41.400 7.304 8.990 1.00 35.62 192 PRO A N 1
ATOM 1550 C CA . PRO A 1 192 ? 40.874 8.662 9.071 1.00 35.62 192 PRO A CA 1
ATOM 1551 C C . PRO A 1 192 ? 41.896 9.715 8.621 1.00 35.62 192 PRO A C 1
ATOM 1553 O O . PRO A 1 192 ? 43.035 9.687 9.073 1.00 35.62 192 PRO A O 1
ATOM 1556 N N . ALA A 1 193 ? 41.471 10.713 7.836 1.00 28.05 193 ALA A N 1
ATOM 1557 C CA . ALA A 1 193 ? 41.947 12.097 7.968 1.00 28.05 193 ALA A CA 1
ATOM 1558 C C . ALA A 1 193 ? 41.204 13.088 7.052 1.00 28.05 193 ALA A C 1
ATOM 1560 O O . ALA A 1 193 ? 41.033 12.869 5.859 1.00 28.05 193 ALA A O 1
ATOM 1561 N N . ASN A 1 194 ? 40.935 14.245 7.657 1.00 31.53 194 ASN A N 1
ATOM 1562 C CA . ASN A 1 194 ? 40.641 15.569 7.109 1.00 31.53 194 ASN A CA 1
ATOM 1563 C C . ASN A 1 194 ? 39.208 15.960 6.704 1.00 31.53 194 ASN A C 1
ATOM 1565 O O . ASN A 1 194 ? 38.674 15.656 5.644 1.00 31.53 194 ASN A O 1
ATOM 1569 N N . GLN A 1 195 ? 38.673 16.780 7.613 1.00 30.59 195 GLN A N 1
ATOM 1570 C CA . GLN A 1 195 ? 37.594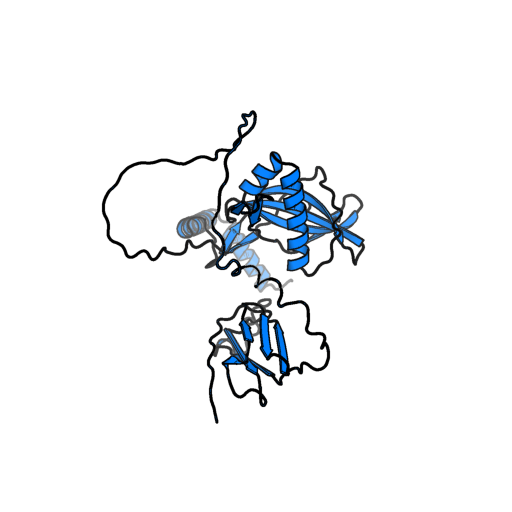 17.747 7.498 1.00 30.59 195 GLN A CA 1
ATOM 1571 C C . GLN A 1 195 ? 37.763 18.678 6.288 1.00 30.59 195 GLN A C 1
ATOM 1573 O O . GLN A 1 195 ? 38.847 19.218 6.082 1.00 30.59 195 GLN A O 1
ATOM 1578 N N . ALA A 1 196 ? 36.664 18.954 5.584 1.00 28.06 196 ALA A N 1
ATOM 1579 C CA . ALA A 1 196 ? 36.082 20.294 5.427 1.00 28.06 196 ALA A CA 1
ATOM 1580 C C . ALA A 1 196 ? 34.945 20.261 4.391 1.00 28.06 196 ALA A C 1
ATOM 1582 O O . ALA A 1 196 ? 35.083 19.651 3.337 1.00 28.06 196 ALA A O 1
ATOM 1583 N N . GLY A 1 197 ? 33.873 21.009 4.662 1.00 28.72 197 GLY A N 1
ATOM 1584 C CA . GLY A 1 197 ? 33.061 21.614 3.604 1.00 28.72 197 GLY A CA 1
ATOM 1585 C C . GLY A 1 197 ? 31.767 20.895 3.249 1.00 28.72 197 GLY A C 1
ATOM 1586 O O . GLY A 1 197 ? 31.752 19.893 2.546 1.00 28.72 197 GLY A O 1
ATOM 1587 N N . GLN A 1 198 ? 30.672 21.484 3.720 1.00 32.09 198 GLN A N 1
ATOM 1588 C CA . GLN A 1 198 ? 29.313 21.311 3.221 1.00 32.09 198 GLN A CA 1
ATOM 1589 C C . GLN A 1 198 ? 29.263 21.496 1.695 1.00 32.09 198 GLN A C 1
ATOM 1591 O O . GLN A 1 198 ? 29.977 22.341 1.173 1.00 32.09 198 GLN A O 1
ATOM 1596 N N . ASP A 1 199 ? 28.407 20.742 1.001 1.00 28.77 199 ASP A N 1
ATOM 1597 C CA . ASP A 1 199 ? 27.348 21.346 0.185 1.00 28.77 199 ASP A CA 1
ATOM 1598 C C . ASP A 1 199 ? 26.392 20.291 -0.379 1.00 28.77 199 ASP A C 1
ATOM 1600 O O . ASP A 1 199 ? 26.764 19.337 -1.067 1.00 28.77 199 ASP A O 1
ATOM 1604 N N . LYS A 1 200 ? 25.112 20.508 -0.067 1.00 33.00 200 LYS A N 1
ATOM 1605 C CA . LYS A 1 200 ? 23.965 19.913 -0.746 1.00 33.00 200 LYS A CA 1
ATOM 1606 C C . LYS A 1 200 ? 24.060 20.295 -2.223 1.00 33.00 200 LYS A C 1
ATOM 1608 O O . LYS A 1 200 ? 24.165 21.477 -2.531 1.00 33.00 200 LYS A O 1
ATOM 1613 N N . LYS A 1 201 ? 23.996 19.326 -3.136 1.00 30.31 201 LYS A N 1
ATOM 1614 C CA . LYS A 1 201 ? 23.784 19.629 -4.554 1.00 30.31 201 LYS A CA 1
ATOM 1615 C C . LYS A 1 201 ? 22.348 19.323 -4.921 1.00 30.31 201 LYS A C 1
ATOM 1617 O O . LYS A 1 201 ? 21.947 18.170 -5.059 1.00 30.31 201 LYS A O 1
ATOM 1622 N N . ASP A 1 202 ? 21.612 20.419 -5.008 1.00 28.64 202 ASP A N 1
ATOM 1623 C CA . ASP A 1 202 ? 20.274 20.508 -5.539 1.00 28.64 202 ASP A CA 1
ATOM 1624 C C . ASP A 1 202 ? 20.198 20.048 -6.999 1.00 28.64 202 ASP A C 1
ATOM 1626 O O . ASP A 1 202 ? 21.121 20.156 -7.808 1.00 28.64 202 ASP A O 1
ATOM 1630 N N . PHE A 1 203 ? 19.010 19.539 -7.271 1.00 28.23 203 PHE A N 1
ATOM 1631 C CA . PHE A 1 203 ? 18.373 19.240 -8.537 1.00 28.23 203 PHE A CA 1
ATOM 1632 C C . PHE A 1 203 ? 18.485 20.388 -9.561 1.00 28.23 203 PHE A C 1
ATOM 1634 O O . PHE A 1 203 ? 18.106 21.521 -9.269 1.00 28.23 203 PHE A O 1
ATOM 1641 N N . VAL A 1 204 ? 18.933 20.079 -10.784 1.00 30.98 204 VAL A N 1
ATOM 1642 C CA . VAL A 1 204 ? 18.847 20.976 -11.951 1.00 30.98 204 VAL A CA 1
ATOM 1643 C C . VAL A 1 204 ? 18.169 20.234 -13.107 1.00 30.98 204 VAL A C 1
ATOM 1645 O O . VAL A 1 204 ? 18.697 19.251 -13.627 1.00 30.98 204 VAL A O 1
ATOM 1648 N N . GLU A 1 205 ? 16.990 20.712 -13.508 1.00 32.75 205 GLU A N 1
ATOM 1649 C CA . GLU A 1 205 ? 16.365 20.425 -14.808 1.00 32.75 205 GLU A CA 1
ATOM 1650 C C . GLU A 1 205 ? 16.933 21.374 -15.876 1.00 32.75 205 GLU A C 1
ATOM 1652 O O . GLU A 1 205 ? 17.117 22.555 -15.573 1.00 32.75 205 GLU A O 1
ATOM 1657 N N . PRO A 1 206 ? 17.133 20.942 -17.136 1.00 36.88 206 PRO A N 1
ATOM 1658 C CA . PRO A 1 206 ? 17.326 21.874 -18.237 1.00 36.88 206 PRO A CA 1
ATOM 1659 C C . PRO A 1 206 ? 16.045 22.018 -19.077 1.00 36.88 206 PRO A C 1
ATOM 1661 O O . PRO A 1 206 ? 15.519 21.043 -19.614 1.00 36.88 206 PRO A O 1
ATOM 1664 N N . ASN A 1 207 ? 15.582 23.263 -19.218 1.00 29.81 207 ASN A N 1
ATOM 1665 C CA . ASN A 1 207 ? 14.657 23.708 -20.262 1.00 29.81 207 ASN A CA 1
ATOM 1666 C C . ASN A 1 207 ? 15.449 24.310 -21.442 1.00 29.81 207 ASN A C 1
ATOM 1668 O O . ASN A 1 207 ? 16.358 25.099 -21.210 1.00 29.81 207 ASN A O 1
ATOM 1672 N N . GLY A 1 208 ? 15.027 23.984 -22.670 1.00 24.97 208 GLY A N 1
ATOM 1673 C CA . GLY A 1 208 ? 14.764 24.941 -23.762 1.00 24.97 208 GLY A CA 1
ATOM 1674 C C . GLY A 1 208 ? 15.905 25.619 -24.545 1.00 24.97 208 GLY A C 1
ATOM 1675 O O . GLY A 1 208 ? 16.486 26.588 -24.077 1.00 24.97 208 GLY A O 1
ATOM 1676 N N . ASP A 1 209 ? 16.015 25.204 -25.817 1.00 27.05 209 ASP A N 1
ATOM 1677 C CA . ASP A 1 209 ? 16.040 26.041 -27.040 1.00 27.05 209 ASP A CA 1
ATOM 1678 C C . ASP A 1 209 ? 17.340 26.549 -27.732 1.00 27.05 209 ASP A C 1
ATOM 1680 O O . ASP A 1 209 ? 17.991 27.504 -27.325 1.00 27.05 209 ASP A O 1
ATOM 1684 N N . THR A 1 210 ? 17.508 26.019 -28.962 1.00 24.22 210 THR A N 1
ATOM 1685 C CA . THR A 1 210 ? 17.715 26.689 -30.281 1.00 24.22 210 THR A CA 1
ATOM 1686 C C . THR A 1 210 ? 19.107 26.971 -30.892 1.00 24.22 210 THR A C 1
ATOM 1688 O O . THR A 1 210 ? 19.941 27.649 -30.309 1.00 24.22 210 THR A O 1
ATOM 1691 N N . ASN A 1 211 ? 19.203 26.547 -32.175 1.00 25.55 211 ASN A N 1
ATOM 1692 C CA . ASN A 1 211 ? 19.990 27.022 -33.342 1.00 25.55 211 ASN A CA 1
ATOM 1693 C C . ASN A 1 211 ? 21.533 26.976 -33.241 1.00 25.55 211 ASN A C 1
ATOM 1695 O O . ASN A 1 211 ? 22.108 27.459 -32.283 1.00 25.55 211 ASN A O 1
ATOM 1699 N N . GLY A 1 212 ? 22.339 26.476 -34.184 1.00 23.00 212 GLY A N 1
ATOM 1700 C CA . GLY A 1 212 ? 22.203 26.123 -35.600 1.00 23.00 212 GLY A CA 1
ATOM 1701 C C . GLY A 1 212 ? 23.486 26.604 -36.308 1.00 23.00 212 GLY A C 1
ATOM 1702 O O . GLY A 1 212 ? 23.791 27.783 -36.198 1.00 23.00 212 GLY A O 1
ATOM 1703 N N . SER A 1 213 ? 24.254 25.734 -36.981 1.00 26.16 213 SER A N 1
ATOM 1704 C CA . SER A 1 213 ? 25.158 26.108 -38.093 1.00 26.16 213 SER A CA 1
ATOM 1705 C C . SER A 1 213 ? 25.776 24.874 -38.759 1.00 26.16 213 SER A C 1
ATOM 1707 O O . SER A 1 213 ? 26.324 23.995 -38.098 1.00 26.16 213 SER A O 1
ATOM 1709 N N . GLU A 1 214 ? 25.690 24.860 -40.084 1.00 22.75 214 GLU A N 1
ATOM 1710 C CA . GLU A 1 214 ? 26.267 23.915 -41.043 1.00 22.75 214 GLU A CA 1
ATOM 1711 C C . GLU A 1 214 ? 27.774 24.167 -41.262 1.00 22.75 214 GLU A C 1
ATOM 1713 O O . GLU A 1 214 ? 28.208 25.311 -41.121 1.00 22.75 214 GLU A O 1
ATOM 1718 N N . CYS A 1 215 ? 28.540 23.146 -41.687 1.00 24.23 215 CYS A N 1
ATOM 1719 C CA . CYS A 1 215 ? 29.220 23.114 -43.002 1.00 24.23 215 CYS A CA 1
ATOM 1720 C C . CYS A 1 215 ? 30.040 21.820 -43.259 1.00 24.23 215 CYS A C 1
ATOM 1722 O O . CYS A 1 215 ? 30.591 21.202 -42.350 1.00 24.23 215 CYS A O 1
ATOM 1724 N N . MET A 1 216 ? 30.048 21.421 -44.540 1.00 22.12 216 MET A N 1
ATOM 1725 C CA . MET A 1 216 ? 30.749 20.304 -45.210 1.00 22.12 216 MET A CA 1
ATOM 1726 C C . MET A 1 216 ? 32.277 20.586 -45.309 1.00 22.12 216 MET A C 1
ATOM 1728 O O . MET A 1 216 ? 32.694 21.688 -44.978 1.00 22.12 216 MET A O 1
ATOM 1732 N N . ASP A 1 217 ? 33.228 19.746 -45.738 1.00 22.12 217 ASP A N 1
ATOM 1733 C CA . ASP A 1 217 ? 33.318 18.661 -46.729 1.00 22.12 217 ASP A CA 1
ATOM 1734 C C . ASP A 1 217 ? 34.743 18.039 -46.626 1.00 22.12 217 ASP A C 1
ATOM 1736 O O . ASP A 1 217 ? 35.662 18.714 -46.159 1.00 22.12 217 ASP A O 1
ATOM 1740 N N . GLY A 1 218 ? 34.984 16.826 -47.158 1.00 24.19 218 GLY A N 1
ATOM 1741 C CA . GLY A 1 218 ? 36.343 16.426 -47.599 1.00 24.19 218 GLY A CA 1
ATOM 1742 C C . GLY A 1 218 ? 36.829 15.004 -47.275 1.00 24.19 218 GLY A C 1
ATOM 1743 O O . GLY A 1 218 ? 37.403 14.739 -46.225 1.00 24.19 218 GLY A O 1
ATOM 1744 N N . ALA A 1 219 ? 36.673 14.098 -48.242 1.00 23.14 219 ALA A N 1
ATOM 1745 C CA . ALA A 1 219 ? 37.047 12.680 -48.228 1.00 23.14 219 ALA A CA 1
ATOM 1746 C C . ALA A 1 219 ? 38.545 12.372 -48.487 1.00 23.14 219 ALA A C 1
ATOM 1748 O O . ALA A 1 219 ? 39.160 13.045 -49.310 1.00 23.14 219 ALA A O 1
ATOM 1749 N N . ARG A 1 220 ? 39.076 11.247 -47.952 1.00 25.86 220 ARG A N 1
ATOM 1750 C CA . ARG A 1 220 ? 39.525 10.056 -48.738 1.00 25.86 220 ARG A CA 1
ATOM 1751 C C . ARG A 1 220 ? 40.263 8.957 -47.933 1.00 25.86 220 ARG A C 1
ATOM 1753 O O . ARG A 1 220 ? 41.326 9.182 -47.375 1.00 25.86 220 ARG A O 1
ATOM 1760 N N . ASN A 1 221 ? 39.715 7.744 -48.087 1.00 24.14 221 ASN A N 1
ATOM 1761 C CA . ASN A 1 221 ? 40.310 6.406 -48.294 1.00 24.14 221 ASN A CA 1
ATOM 1762 C C . ASN A 1 221 ? 41.213 5.689 -47.263 1.00 24.14 221 ASN A C 1
ATOM 1764 O O . ASN A 1 221 ? 42.394 5.983 -47.126 1.00 24.14 221 ASN A O 1
ATOM 1768 N N . GLY A 1 222 ? 40.687 4.547 -46.785 1.00 25.31 222 GLY A N 1
ATOM 1769 C CA . GLY A 1 222 ? 41.428 3.336 -46.398 1.00 25.31 222 GLY A CA 1
ATOM 1770 C C . GLY A 1 222 ? 40.552 2.342 -45.611 1.00 25.31 222 GLY A C 1
ATOM 1771 O O . GLY A 1 222 ? 40.276 2.575 -44.445 1.00 25.31 222 GLY A O 1
ATOM 1772 N N . ASN A 1 223 ? 40.101 1.244 -46.229 1.00 27.23 223 ASN A N 1
ATOM 1773 C CA . ASN A 1 223 ? 39.297 0.155 -45.622 1.00 27.23 223 ASN A CA 1
ATOM 1774 C C . ASN A 1 223 ? 40.091 -1.175 -45.742 1.00 27.23 223 ASN A C 1
ATOM 1776 O O . ASN A 1 223 ? 41.036 -1.193 -46.536 1.00 27.23 223 ASN A O 1
ATOM 1780 N N . PRO A 1 224 ? 39.697 -2.335 -45.161 1.00 34.97 224 PRO A N 1
ATOM 1781 C CA . PRO A 1 224 ? 38.765 -2.612 -44.048 1.00 34.97 224 PRO A CA 1
ATOM 1782 C C . PRO A 1 224 ? 39.314 -3.657 -43.036 1.00 34.97 224 PRO A C 1
ATOM 1784 O O . PRO A 1 224 ? 39.843 -4.673 -43.475 1.00 34.97 224 PRO A O 1
ATOM 1787 N N . LYS A 1 225 ? 39.079 -3.551 -41.713 1.00 25.52 225 LYS A N 1
ATOM 1788 C CA . LYS A 1 225 ? 39.066 -4.744 -40.823 1.00 25.52 225 LYS A CA 1
ATOM 1789 C C . LYS A 1 225 ? 38.079 -4.612 -39.649 1.00 25.52 225 LYS A C 1
ATOM 1791 O O . LYS A 1 225 ? 38.267 -3.801 -38.754 1.00 25.52 225 LYS A O 1
ATOM 1796 N N . THR A 1 226 ? 37.082 -5.506 -39.676 1.00 26.16 226 THR A N 1
ATOM 1797 C CA . THR A 1 226 ? 36.319 -6.086 -38.546 1.00 26.16 226 THR A CA 1
ATOM 1798 C C . THR A 1 226 ? 35.441 -5.170 -37.684 1.00 26.16 226 THR A C 1
ATOM 1800 O O . THR A 1 226 ? 35.799 -4.769 -36.585 1.00 26.16 226 THR A O 1
ATOM 1803 N N . LEU A 1 227 ? 34.205 -4.980 -38.156 1.00 30.00 227 LEU A N 1
ATOM 1804 C CA . LEU A 1 227 ? 33.007 -4.821 -37.327 1.00 30.00 22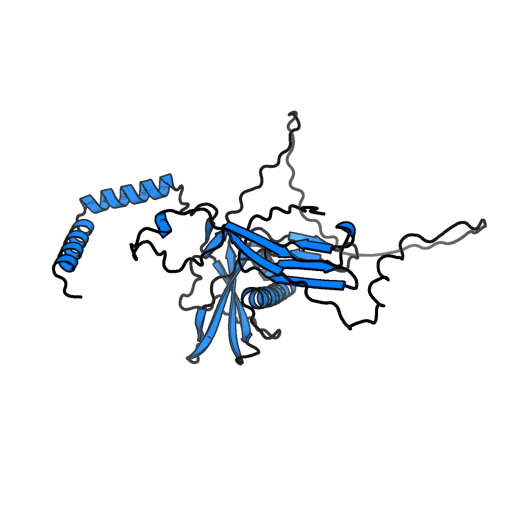7 LEU A CA 1
ATOM 1805 C C . LEU A 1 227 ? 32.406 -6.212 -37.076 1.00 30.00 227 LEU A C 1
ATOM 1807 O O . LEU A 1 227 ? 32.189 -6.932 -38.055 1.00 30.00 227 LEU A O 1
ATOM 1811 N N . LYS A 1 228 ? 32.138 -6.554 -35.807 1.00 27.31 228 LYS A N 1
ATOM 1812 C CA . LYS A 1 228 ? 31.022 -7.384 -35.288 1.00 27.31 228 LYS A CA 1
ATOM 1813 C C . LYS A 1 228 ? 31.417 -8.076 -33.980 1.00 27.31 228 LYS A C 1
ATOM 1815 O O . LYS A 1 228 ? 31.762 -9.251 -33.975 1.00 27.31 228 LYS A O 1
ATOM 1820 N N . GLU A 1 229 ? 31.251 -7.374 -32.870 1.00 30.05 229 GLU A N 1
ATOM 1821 C CA . GLU A 1 229 ? 30.961 -8.009 -31.587 1.00 30.05 229 GLU A CA 1
ATOM 1822 C C . GLU A 1 229 ? 30.044 -7.060 -30.810 1.00 30.05 229 GLU A C 1
ATOM 1824 O O . GLU A 1 229 ? 30.285 -5.859 -30.813 1.00 30.05 229 GLU A O 1
ATOM 1829 N N . GLN A 1 230 ? 28.981 -7.603 -30.208 1.00 32.88 230 GLN A N 1
ATOM 1830 C CA . GLN A 1 230 ? 27.886 -6.908 -29.498 1.00 32.88 230 GLN A CA 1
ATOM 1831 C C . GLN A 1 230 ? 26.621 -6.544 -30.311 1.00 32.88 230 GLN A C 1
ATOM 1833 O O . GLN A 1 230 ? 25.954 -5.555 -30.051 1.00 32.88 230 GLN A O 1
ATOM 1838 N N . GLU A 1 231 ? 26.206 -7.439 -31.215 1.00 34.53 231 GLU A N 1
ATOM 1839 C CA . GLU A 1 231 ? 24.788 -7.634 -31.606 1.00 34.53 231 GLU A CA 1
ATOM 1840 C C . GLU A 1 231 ? 24.404 -9.133 -31.569 1.00 34.53 231 GLU A C 1
ATOM 1842 O O . GLU A 1 231 ? 23.696 -9.664 -32.423 1.00 34.53 231 GLU A O 1
ATOM 1847 N N . LYS A 1 232 ? 24.903 -9.870 -30.569 1.00 31.77 232 LYS A N 1
ATOM 1848 C CA . LYS A 1 232 ? 24.526 -11.272 -30.318 1.00 31.77 232 LYS A CA 1
ATOM 1849 C C . LYS A 1 232 ? 24.439 -11.565 -28.822 1.00 31.77 232 LYS A C 1
ATOM 1851 O O . LYS A 1 232 ? 25.260 -12.296 -28.294 1.00 31.77 232 LYS A O 1
ATOM 1856 N N . LEU A 1 233 ? 23.433 -11.013 -28.147 1.00 33.78 233 LEU A N 1
ATOM 1857 C CA . LEU A 1 233 ? 22.923 -11.579 -26.884 1.00 33.78 233 LEU A CA 1
ATOM 1858 C C . LEU A 1 233 ? 21.400 -11.426 -26.705 1.00 33.78 233 LEU A C 1
ATOM 1860 O O . LEU A 1 233 ? 20.843 -11.987 -25.772 1.00 33.78 233 LEU A O 1
ATOM 1864 N N . SER A 1 234 ? 20.697 -10.777 -27.642 1.00 32.03 234 SER A N 1
ATOM 1865 C CA . SER A 1 234 ? 19.226 -10.682 -27.669 1.00 32.03 234 SER A CA 1
ATOM 1866 C C . SER A 1 234 ? 18.551 -11.611 -28.695 1.00 32.03 234 SER A C 1
ATOM 1868 O O . SER A 1 234 ? 17.353 -11.499 -28.933 1.00 32.03 234 SER A O 1
ATOM 1870 N N . ALA A 1 235 ? 19.287 -12.559 -29.292 1.00 32.31 235 ALA A N 1
ATOM 1871 C CA . ALA A 1 235 ? 18.783 -13.444 -30.353 1.00 32.31 235 ALA A CA 1
ATOM 1872 C C . ALA A 1 235 ? 18.971 -14.952 -30.072 1.00 32.31 235 ALA A C 1
ATOM 1874 O O . ALA A 1 235 ? 19.099 -15.741 -31.007 1.00 32.31 235 ALA A O 1
ATOM 1875 N N . VAL A 1 236 ? 18.973 -15.366 -28.797 1.00 33.88 236 VAL A N 1
ATOM 1876 C CA . VAL A 1 236 ? 18.945 -16.789 -28.382 1.00 33.88 236 VAL A CA 1
ATOM 1877 C C . VAL A 1 236 ? 17.858 -17.035 -27.323 1.00 33.88 236 VAL A C 1
ATOM 1879 O O . VAL A 1 236 ? 18.081 -17.727 -26.349 1.00 33.88 236 VAL A O 1
ATOM 1882 N N . VAL A 1 237 ? 16.655 -16.473 -27.491 1.00 31.88 237 VAL A N 1
ATOM 1883 C CA . VAL A 1 237 ? 15.422 -17.014 -26.870 1.00 31.88 237 VAL A CA 1
ATOM 1884 C C . VAL A 1 237 ? 14.257 -16.786 -27.834 1.00 31.88 237 VAL A C 1
ATOM 1886 O O . VAL A 1 237 ? 13.312 -16.058 -27.564 1.00 31.88 237 VAL A O 1
ATOM 1889 N N . SER A 1 238 ? 14.373 -17.330 -29.043 1.00 35.03 238 SER A N 1
ATOM 1890 C CA . SER A 1 238 ? 13.267 -17.469 -30.004 1.00 35.03 238 SER A CA 1
ATOM 1891 C C . SER A 1 238 ? 13.674 -18.476 -31.077 1.00 35.03 238 SER A C 1
ATOM 1893 O O . SER A 1 238 ? 13.910 -18.107 -32.224 1.00 35.03 238 SER A O 1
ATOM 1895 N N . LYS A 1 239 ? 13.853 -19.736 -30.658 1.00 30.92 239 LYS A N 1
ATOM 1896 C CA . LYS A 1 239 ? 13.699 -20.977 -31.446 1.00 30.92 239 LYS A CA 1
ATOM 1897 C C . LYS A 1 239 ? 14.282 -22.160 -30.668 1.00 30.92 239 LYS A C 1
ATOM 1899 O O . LYS A 1 239 ? 15.386 -22.606 -30.944 1.00 30.92 239 LYS A O 1
ATOM 1904 N N . VAL A 1 240 ? 13.495 -22.698 -29.741 1.00 31.22 240 VAL A N 1
ATOM 1905 C CA . VAL A 1 240 ? 13.346 -24.153 -29.631 1.00 31.22 240 VAL A CA 1
ATOM 1906 C C . VAL A 1 240 ? 11.852 -24.414 -29.512 1.00 31.22 240 VAL A C 1
ATOM 1908 O O . VAL A 1 240 ? 11.242 -24.279 -28.460 1.00 31.22 240 VAL A O 1
ATOM 1911 N N . SER A 1 241 ? 11.254 -24.690 -30.663 1.00 34.84 241 SER A N 1
ATOM 1912 C CA . SER A 1 241 ? 10.022 -25.456 -30.774 1.00 34.84 241 SER A CA 1
ATOM 1913 C C . SER A 1 241 ? 10.285 -26.850 -30.202 1.00 34.84 241 SER A C 1
ATOM 1915 O O . SER A 1 241 ? 11.095 -27.587 -30.764 1.00 34.84 241 SER A O 1
ATOM 1917 N N . GLY A 1 242 ? 9.641 -27.183 -29.087 1.00 30.95 242 GLY A N 1
ATOM 1918 C CA . GLY A 1 242 ? 9.793 -28.466 -28.404 1.00 30.95 242 GLY A CA 1
ATOM 1919 C C . GLY A 1 242 ? 9.083 -28.449 -27.058 1.00 30.95 242 GLY A C 1
ATOM 1920 O O . GLY A 1 242 ? 9.710 -28.614 -26.021 1.00 30.95 242 GLY A O 1
ATOM 1921 N N . GLU A 1 243 ? 7.782 -28.178 -27.071 1.00 41.75 243 GLU A N 1
ATOM 1922 C CA . GLU A 1 243 ? 6.915 -28.165 -25.889 1.00 41.75 243 GLU A CA 1
ATOM 1923 C C . GLU A 1 243 ? 6.467 -29.588 -25.500 1.00 41.75 243 GLU A C 1
ATOM 1925 O O . GLU A 1 243 ? 5.331 -29.805 -25.097 1.00 41.75 243 GLU A O 1
ATOM 1930 N N . ASP A 1 244 ? 7.353 -30.578 -25.643 1.00 48.38 244 ASP A N 1
ATOM 1931 C CA . ASP A 1 244 ? 7.011 -31.983 -25.432 1.00 48.38 244 ASP A CA 1
ATOM 1932 C C . ASP A 1 244 ? 8.081 -32.659 -24.553 1.00 48.38 244 ASP A C 1
ATOM 1934 O O . ASP A 1 244 ? 9.205 -32.899 -24.988 1.00 48.38 244 ASP A O 1
ATOM 1938 N N . GLN A 1 245 ? 7.694 -32.967 -23.306 1.00 54.06 245 GLN A N 1
ATOM 1939 C CA . GLN A 1 245 ? 8.348 -33.888 -22.352 1.00 54.06 245 GLN A CA 1
ATOM 1940 C C . GLN A 1 245 ? 9.467 -33.383 -21.411 1.00 54.06 245 GLN A C 1
ATOM 1942 O O . GLN A 1 245 ? 10.366 -34.150 -21.064 1.00 54.06 245 GLN A O 1
ATOM 1947 N N . LEU A 1 246 ? 9.388 -32.165 -20.861 1.00 67.12 246 LEU A N 1
ATOM 1948 C CA . LEU A 1 246 ? 10.118 -31.887 -19.608 1.00 67.12 246 LEU A CA 1
ATOM 1949 C C . LEU A 1 246 ? 9.429 -32.625 -18.450 1.00 67.12 246 LEU A C 1
ATOM 1951 O O . LEU A 1 246 ? 8.253 -32.384 -18.174 1.00 67.12 246 LEU A O 1
ATOM 1955 N N . ARG A 1 247 ? 10.144 -33.542 -17.791 1.00 78.31 247 ARG A N 1
ATOM 1956 C CA . ARG A 1 247 ? 9.601 -34.353 -16.692 1.00 78.31 247 ARG A CA 1
ATOM 1957 C C . ARG A 1 247 ? 9.739 -33.620 -15.359 1.00 78.31 247 ARG A C 1
ATOM 1959 O O . ARG A 1 247 ? 10.720 -32.920 -15.118 1.00 78.31 247 ARG A O 1
ATOM 1966 N N . GLU A 1 248 ? 8.777 -33.806 -14.464 1.00 81.75 248 GLU A N 1
ATOM 1967 C CA . GLU A 1 248 ? 8.922 -33.361 -13.078 1.00 81.75 248 GLU A CA 1
ATOM 1968 C C . GLU A 1 248 ? 9.753 -34.405 -12.304 1.00 81.75 248 GLU A C 1
ATOM 1970 O O . GLU A 1 248 ? 9.409 -35.593 -12.320 1.00 81.75 248 GLU A O 1
ATOM 1975 N N . PRO A 1 249 ? 10.872 -34.019 -11.666 1.00 86.94 249 PRO A N 1
ATOM 1976 C CA . PRO A 1 249 ? 11.683 -34.945 -10.890 1.00 86.94 249 PRO A CA 1
ATOM 1977 C C . PRO A 1 249 ? 10.984 -35.320 -9.580 1.00 86.94 249 PRO A C 1
ATOM 1979 O O . PRO A 1 249 ? 10.263 -34.521 -8.974 1.00 86.94 249 PRO A O 1
ATOM 1982 N N . LYS A 1 250 ? 11.240 -36.540 -9.097 1.00 86.44 250 LYS A N 1
ATOM 1983 C CA . LYS A 1 250 ? 10.783 -36.949 -7.763 1.00 86.44 250 LYS A CA 1
ATOM 1984 C C . LYS A 1 250 ? 11.472 -36.072 -6.723 1.00 86.44 250 LYS A C 1
ATOM 1986 O O . LYS A 1 250 ? 12.697 -35.967 -6.729 1.00 86.44 250 LYS A O 1
ATOM 1991 N N . HIS A 1 251 ? 10.694 -35.475 -5.832 1.00 85.19 251 HIS A N 1
ATOM 1992 C CA . HIS A 1 251 ? 11.220 -34.610 -4.789 1.00 85.19 251 HIS A CA 1
ATOM 1993 C C . HIS A 1 251 ? 10.524 -34.861 -3.451 1.00 85.19 251 HIS A C 1
ATOM 1995 O O . HIS A 1 251 ? 9.389 -35.334 -3.396 1.00 85.19 251 HIS A O 1
ATOM 2001 N N . GLU A 1 252 ? 11.227 -34.553 -2.370 1.00 84.38 252 GLU A N 1
ATOM 2002 C CA . GLU A 1 252 ? 10.743 -34.658 -0.999 1.00 84.38 252 GLU A CA 1
ATOM 2003 C C . GLU A 1 252 ? 11.044 -33.348 -0.270 1.00 84.38 252 GLU A C 1
ATOM 2005 O O . GLU A 1 252 ? 12.167 -32.844 -0.320 1.00 84.38 252 GLU A O 1
ATOM 2010 N N . ILE A 1 253 ? 10.037 -32.798 0.409 1.00 83.19 253 ILE A N 1
ATOM 2011 C CA . ILE A 1 253 ? 10.171 -31.587 1.218 1.00 83.19 253 ILE A CA 1
ATOM 2012 C C . ILE A 1 253 ? 10.105 -31.996 2.685 1.00 83.19 253 ILE A C 1
ATOM 2014 O O . ILE A 1 253 ? 9.076 -32.478 3.156 1.00 83.19 253 ILE A O 1
ATOM 2018 N N . VAL A 1 254 ? 11.197 -31.780 3.413 1.00 81.62 254 VAL A N 1
ATOM 2019 C CA . VAL A 1 254 ? 11.285 -32.057 4.847 1.00 81.62 254 VAL A CA 1
ATOM 2020 C C . VAL A 1 254 ? 11.390 -30.740 5.605 1.00 81.62 254 VAL A C 1
ATOM 2022 O O . VAL A 1 254 ? 12.364 -30.000 5.464 1.00 81.62 254 VAL A O 1
ATOM 2025 N N . TYR A 1 255 ? 10.390 -30.461 6.438 1.00 80.19 255 TYR A N 1
ATOM 2026 C CA . TYR A 1 255 ? 10.386 -29.312 7.339 1.00 80.19 255 TYR A CA 1
ATOM 2027 C C . TYR A 1 255 ? 11.113 -29.672 8.631 1.00 80.19 255 TYR A C 1
ATOM 2029 O O . TYR A 1 255 ? 10.702 -30.584 9.351 1.00 80.19 255 TYR A O 1
ATOM 2037 N N . LYS A 1 256 ? 12.203 -28.964 8.919 1.00 73.62 256 LYS A N 1
ATOM 2038 C CA . LYS A 1 256 ? 12.980 -29.142 10.142 1.00 73.62 256 LYS A CA 1
ATOM 2039 C C . LYS A 1 256 ? 12.672 -28.009 11.112 1.00 73.62 256 LYS A C 1
ATOM 2041 O O . LYS A 1 256 ? 12.877 -26.831 10.825 1.00 73.62 256 LYS A O 1
ATOM 2046 N N . ASP A 1 257 ? 12.219 -28.405 12.291 1.00 68.12 257 ASP A N 1
ATOM 2047 C CA . ASP A 1 257 ? 12.055 -27.529 13.439 1.00 68.12 257 ASP A CA 1
ATOM 2048 C C . ASP A 1 257 ? 13.116 -27.860 14.487 1.00 68.12 257 ASP A C 1
ATOM 2050 O O . ASP A 1 257 ? 13.395 -29.027 14.763 1.00 68.12 257 ASP A O 1
ATOM 2054 N N . GLY A 1 258 ? 13.664 -26.830 15.133 1.00 62.88 258 GLY A N 1
ATOM 2055 C CA . GLY A 1 258 ? 14.402 -27.029 16.377 1.00 62.88 258 GLY A CA 1
ATOM 2056 C C . GLY A 1 258 ? 13.480 -27.626 17.445 1.00 62.88 258 GLY A C 1
ATOM 2057 O O . GLY A 1 258 ? 12.319 -27.217 17.552 1.00 62.88 258 GLY A O 1
ATOM 2058 N N . LEU A 1 259 ? 13.996 -28.584 18.220 1.00 56.62 259 LEU A N 1
ATOM 2059 C CA . LEU A 1 259 ? 13.309 -29.180 19.367 1.00 56.62 259 LEU A CA 1
ATOM 2060 C C . LEU A 1 259 ? 12.916 -28.073 20.350 1.00 56.62 259 LEU A C 1
ATOM 2062 O O . LEU A 1 259 ? 13.753 -27.513 21.052 1.00 56.62 259 LEU A O 1
ATOM 2066 N N . ASP A 1 260 ? 11.631 -27.748 20.364 1.00 59.19 260 ASP A N 1
ATOM 2067 C CA . ASP A 1 260 ? 11.038 -26.822 21.314 1.00 59.19 260 ASP A CA 1
ATOM 2068 C C . ASP A 1 260 ? 10.273 -27.652 22.341 1.00 59.19 260 ASP A C 1
ATOM 2070 O O . ASP A 1 260 ? 9.233 -28.243 22.041 1.00 59.19 260 ASP A O 1
ATOM 2074 N N . LEU A 1 261 ? 10.839 -27.743 23.545 1.00 60.72 261 LEU A N 1
ATOM 2075 C CA . LEU A 1 261 ? 10.268 -28.520 24.637 1.00 60.72 261 LEU A CA 1
ATOM 2076 C C . LEU A 1 261 ? 8.893 -27.985 25.049 1.00 60.72 261 LEU A C 1
ATOM 2078 O O . LEU A 1 261 ? 8.085 -28.783 25.510 1.00 60.72 261 LEU A O 1
ATOM 2082 N N . GLY A 1 262 ? 8.580 -26.703 24.805 1.00 62.31 262 GLY A N 1
ATOM 2083 C CA . GLY A 1 262 ? 7.259 -26.123 25.069 1.00 62.31 262 GLY A CA 1
ATOM 2084 C C . GLY A 1 262 ? 6.130 -26.782 24.268 1.00 62.31 262 GLY A C 1
ATOM 2085 O O . GLY A 1 262 ? 4.992 -26.804 24.722 1.00 62.31 262 GLY A O 1
ATOM 2086 N N . LYS A 1 263 ? 6.452 -27.423 23.133 1.00 56.19 263 LYS A N 1
ATOM 2087 C CA . LYS A 1 263 ? 5.495 -28.144 22.273 1.00 56.19 263 LYS A CA 1
ATOM 2088 C C . LYS A 1 263 ? 4.992 -29.469 22.869 1.00 56.19 263 LYS A C 1
ATOM 2090 O O . LYS A 1 263 ? 3.999 -30.002 22.385 1.00 56.19 263 LYS A O 1
ATOM 2095 N N . PHE A 1 264 ? 5.681 -30.024 23.872 1.00 56.16 264 PHE A N 1
ATOM 2096 C CA . PHE A 1 264 ? 5.323 -31.301 24.515 1.00 56.16 264 PHE A CA 1
ATOM 2097 C C . PHE A 1 264 ? 4.598 -31.126 25.853 1.00 56.16 264 PHE A C 1
ATOM 2099 O O . PHE A 1 264 ? 4.123 -32.106 26.430 1.00 56.16 264 PHE A O 1
ATOM 2106 N N . TRP A 1 265 ? 4.494 -29.893 26.350 1.00 59.34 265 TRP A N 1
ATOM 2107 C CA . TRP A 1 265 ? 3.693 -29.592 27.527 1.00 59.34 265 TRP A CA 1
ATOM 2108 C C . TRP A 1 265 ? 2.230 -29.573 27.082 1.00 59.34 265 TRP A C 1
ATOM 2110 O O . TRP A 1 265 ? 1.845 -28.762 26.248 1.00 59.34 265 TRP A O 1
ATOM 2120 N N . MET A 1 266 ? 1.417 -30.507 27.591 1.00 48.94 266 MET A N 1
ATOM 2121 C CA . MET A 1 266 ? -0.008 -30.663 27.247 1.00 48.94 266 MET A CA 1
ATOM 2122 C C . MET A 1 266 ? -0.898 -29.545 27.819 1.00 48.94 266 MET A C 1
ATOM 2124 O O . MET A 1 266 ? -2.016 -29.793 28.272 1.00 48.94 266 MET A O 1
ATOM 2128 N N . ASP A 1 267 ? -0.408 -28.311 27.823 1.00 51.16 267 ASP A N 1
ATOM 2129 C CA . ASP A 1 267 ? -1.173 -27.145 28.222 1.00 51.16 267 ASP A CA 1
ATOM 2130 C C . ASP A 1 267 ? -1.692 -26.426 26.972 1.00 51.16 267 ASP A C 1
ATOM 2132 O O . ASP A 1 267 ? -0.952 -25.781 26.230 1.00 51.16 267 ASP A O 1
ATOM 2136 N N . LYS A 1 268 ? -3.005 -26.536 26.744 1.00 53.25 268 LYS A N 1
ATOM 2137 C CA . LYS A 1 268 ? -3.716 -25.905 25.620 1.00 53.25 268 LYS A CA 1
ATOM 2138 C C . LYS A 1 268 ? -3.706 -24.371 25.680 1.00 53.25 268 LYS A C 1
ATOM 2140 O O . LYS A 1 268 ? -4.216 -23.739 24.759 1.00 53.25 268 LYS A O 1
ATOM 2145 N N . SER A 1 269 ? -3.183 -23.771 26.752 1.00 53.12 269 SER A N 1
ATOM 2146 C CA . SER A 1 269 ? -3.008 -22.320 26.876 1.00 53.12 269 SER A CA 1
ATOM 2147 C C . SER A 1 269 ? -1.717 -21.794 26.230 1.00 53.12 269 SER A C 1
ATOM 2149 O O . SER A 1 269 ? -1.617 -20.594 25.982 1.00 53.12 269 SER A O 1
ATOM 2151 N N . ILE A 1 270 ? -0.761 -22.678 25.912 1.00 52.28 270 ILE A N 1
ATOM 2152 C CA . ILE A 1 270 ? 0.527 -22.337 25.273 1.00 52.28 270 ILE A CA 1
ATOM 2153 C C . ILE A 1 270 ? 0.460 -22.487 23.745 1.00 52.28 270 ILE A C 1
ATOM 2155 O O . ILE A 1 270 ? 1.327 -21.987 23.026 1.00 52.28 270 ILE A O 1
ATOM 2159 N N . ASP A 1 271 ? -0.593 -23.116 23.217 1.00 49.72 271 ASP A N 1
ATOM 2160 C CA . ASP A 1 271 ? -0.877 -23.086 21.786 1.00 49.72 271 ASP A CA 1
ATOM 2161 C C . ASP A 1 271 ? -1.203 -21.640 21.385 1.00 49.72 271 ASP A C 1
ATOM 2163 O O . ASP A 1 271 ? -2.337 -21.182 21.515 1.00 49.72 271 ASP A O 1
ATOM 2167 N N . GLU A 1 272 ? -0.187 -20.902 20.925 1.00 54.75 272 GLU A N 1
ATOM 2168 C CA . GLU A 1 272 ? -0.313 -19.543 20.405 1.00 54.75 272 GLU A CA 1
ATOM 2169 C C . GLU A 1 272 ? -1.335 -19.523 19.258 1.00 54.75 272 GLU A C 1
ATOM 2171 O O . GLU A 1 272 ? -1.020 -19.768 18.088 1.00 54.75 272 GLU A O 1
ATOM 2176 N N . VAL A 1 273 ? -2.593 -19.243 19.604 1.00 46.22 273 VAL A N 1
ATOM 2177 C CA . VAL A 1 273 ? -3.709 -19.153 18.668 1.00 46.22 273 VAL A CA 1
ATOM 2178 C C . VAL A 1 273 ? -3.396 -18.054 17.654 1.00 46.22 273 VAL A C 1
ATOM 2180 O O . VAL A 1 273 ? -3.476 -16.865 17.952 1.00 46.22 273 VAL A O 1
ATOM 2183 N N . GLY A 1 274 ? -3.040 -18.458 16.435 1.00 52.06 274 GLY A N 1
ATOM 2184 C CA . GLY A 1 274 ? -2.972 -17.566 15.277 1.00 52.06 274 GLY A CA 1
ATOM 2185 C C . GLY A 1 274 ? -1.585 -17.262 14.715 1.00 52.06 274 GLY A C 1
ATOM 2186 O O . GLY A 1 274 ? -1.520 -16.577 13.694 1.00 52.06 274 GLY A O 1
ATOM 2187 N N . LYS A 1 275 ? -0.483 -17.783 15.274 1.00 52.25 275 LYS A N 1
ATOM 2188 C CA . LYS A 1 275 ? 0.794 -17.776 14.537 1.00 52.25 275 LYS A CA 1
ATOM 2189 C C . LYS A 1 275 ? 0.859 -19.008 13.638 1.00 52.25 275 LYS A C 1
ATOM 2191 O O . LYS A 1 275 ? 0.910 -20.139 14.117 1.00 52.25 275 LYS A O 1
ATOM 2196 N N . ALA A 1 276 ? 0.843 -18.792 12.321 1.00 52.41 276 ALA A N 1
ATOM 2197 C CA . ALA A 1 276 ? 1.173 -19.845 11.367 1.00 52.41 276 ALA A CA 1
ATOM 2198 C C . ALA A 1 276 ? 2.562 -20.390 11.733 1.00 52.41 276 ALA A C 1
ATOM 2200 O O . ALA A 1 276 ? 3.507 -19.615 11.868 1.00 52.41 276 ALA A O 1
ATOM 2201 N N . LYS A 1 277 ? 2.667 -21.699 11.979 1.00 59.78 277 LYS A N 1
ATOM 2202 C CA . LYS A 1 277 ? 3.916 -22.349 12.391 1.00 59.78 277 LYS A CA 1
ATOM 2203 C C . LYS A 1 277 ? 4.898 -22.298 11.217 1.00 59.78 277 LYS A C 1
ATOM 2205 O O . LYS A 1 277 ? 4.787 -23.092 10.290 1.00 59.78 277 LYS A O 1
ATOM 2210 N N . ILE A 1 278 ? 5.798 -21.317 11.244 1.00 64.06 278 ILE A N 1
ATOM 2211 C CA . ILE A 1 278 ? 6.840 -21.116 10.233 1.00 64.06 278 ILE A CA 1
ATOM 2212 C C . ILE A 1 278 ? 7.984 -22.093 10.546 1.00 64.06 278 ILE A C 1
ATOM 2214 O O . ILE A 1 278 ? 8.554 -21.993 11.637 1.00 64.06 278 ILE A O 1
ATOM 2218 N N . PRO A 1 279 ? 8.317 -23.033 9.644 1.00 67.75 279 PRO A N 1
ATOM 2219 C CA . PRO A 1 279 ? 9.422 -23.959 9.854 1.00 67.75 279 PRO A CA 1
ATOM 2220 C C . PRO A 1 279 ? 10.751 -23.200 9.863 1.00 67.75 279 PRO A C 1
ATOM 2222 O O . PRO A 1 279 ? 10.937 -22.265 9.086 1.00 67.75 279 PRO A O 1
ATOM 2225 N N . LYS A 1 280 ? 11.680 -23.588 10.742 1.00 71.62 280 LYS A N 1
ATOM 2226 C CA . LYS A 1 280 ? 12.990 -22.911 10.838 1.00 71.62 280 LYS A CA 1
ATOM 2227 C C . LYS A 1 280 ? 13.934 -23.271 9.694 1.00 71.62 280 LYS A C 1
ATOM 2229 O O . LYS A 1 280 ? 14.787 -22.459 9.357 1.00 71.62 280 LYS A O 1
ATOM 2234 N N . GLU A 1 281 ? 13.780 -24.464 9.127 1.00 75.38 281 GLU A N 1
ATOM 2235 C CA . GLU A 1 281 ? 14.592 -25.004 8.038 1.00 75.38 281 GLU A CA 1
ATOM 2236 C C . GLU A 1 281 ? 13.706 -25.807 7.066 1.00 75.38 281 GLU A C 1
ATOM 2238 O O . GLU A 1 281 ? 12.819 -26.557 7.485 1.00 75.38 281 GLU A O 1
ATOM 2243 N N . ILE A 1 282 ? 13.955 -25.674 5.760 1.00 80.69 282 ILE A N 1
ATOM 2244 C CA . ILE A 1 282 ? 13.291 -26.448 4.703 1.00 80.69 282 ILE A CA 1
ATOM 2245 C C . ILE A 1 282 ? 14.373 -27.203 3.946 1.00 80.69 282 ILE A C 1
ATOM 2247 O O . ILE A 1 282 ? 15.307 -26.602 3.421 1.00 80.69 282 ILE A O 1
ATOM 2251 N N . LEU A 1 283 ? 14.240 -28.523 3.885 1.00 81.81 283 LEU A N 1
ATOM 2252 C CA . LEU A 1 283 ? 15.153 -29.390 3.160 1.00 81.81 283 LEU A CA 1
ATOM 2253 C C . LEU A 1 283 ? 14.409 -29.978 1.960 1.00 81.81 283 LEU A C 1
ATOM 2255 O O . LEU A 1 283 ? 13.566 -30.859 2.119 1.00 81.81 283 LEU A O 1
ATOM 2259 N N . LEU A 1 284 ? 14.719 -29.469 0.767 1.00 83.38 284 LEU A N 1
ATOM 2260 C CA . LEU A 1 284 ? 14.214 -29.986 -0.503 1.00 83.38 284 LEU A CA 1
ATOM 2261 C C . LEU A 1 284 ? 15.212 -31.009 -1.061 1.00 83.38 284 LEU A C 1
ATOM 2263 O O . LEU A 1 284 ? 16.311 -30.646 -1.477 1.00 83.38 284 LEU A O 1
ATOM 2267 N N . ARG A 1 285 ? 14.833 -32.289 -1.078 1.00 83.50 285 ARG A N 1
ATOM 2268 C CA . ARG A 1 285 ? 15.583 -33.355 -1.756 1.00 83.50 285 ARG A CA 1
ATOM 2269 C C . ARG A 1 285 ? 15.013 -33.529 -3.152 1.00 83.50 285 ARG A C 1
ATOM 2271 O O . ARG A 1 285 ? 13.824 -33.796 -3.282 1.00 83.50 285 ARG A O 1
ATOM 2278 N N . ILE A 1 286 ? 15.842 -33.405 -4.182 1.00 86.44 286 ILE A N 1
ATOM 2279 C CA . ILE A 1 286 ? 15.433 -33.585 -5.580 1.00 86.44 286 ILE A CA 1
ATOM 2280 C C . ILE A 1 286 ? 16.225 -34.759 -6.145 1.00 86.44 286 ILE A C 1
ATOM 2282 O O . ILE A 1 286 ? 17.452 -34.748 -6.117 1.00 86.44 286 ILE A O 1
ATOM 2286 N N . PHE A 1 287 ? 15.529 -35.780 -6.637 1.00 84.06 287 PHE A N 1
ATOM 2287 C CA . PHE A 1 287 ? 16.148 -36.971 -7.204 1.00 84.06 287 PHE A CA 1
ATOM 2288 C C . PHE A 1 287 ? 16.270 -36.832 -8.726 1.00 84.06 287 PHE A C 1
ATOM 2290 O O . PHE A 1 287 ? 15.261 -36.830 -9.436 1.00 84.06 287 PHE A O 1
ATOM 2297 N N . LEU A 1 288 ? 17.509 -36.723 -9.217 1.00 86.69 288 LEU A N 1
ATOM 2298 C CA . LEU A 1 288 ? 17.853 -36.499 -10.627 1.00 86.69 288 LEU A CA 1
ATOM 2299 C C . LEU A 1 288 ? 18.737 -37.645 -11.166 1.00 86.69 288 LEU A C 1
ATOM 2301 O O . LEU A 1 288 ? 19.937 -37.460 -11.334 1.00 86.69 288 LEU A O 1
ATOM 2305 N N . PRO A 1 289 ? 18.177 -38.838 -11.446 1.00 79.94 289 PRO A N 1
ATOM 2306 C CA . PRO A 1 289 ? 18.966 -40.022 -11.810 1.00 79.94 289 PRO A CA 1
ATOM 2307 C C . PRO A 1 289 ? 19.643 -39.929 -13.187 1.00 79.94 289 PRO A C 1
ATOM 2309 O O . PRO A 1 289 ? 20.564 -40.687 -13.465 1.00 79.94 289 PRO A O 1
ATOM 2312 N N . GLU A 1 290 ? 19.173 -39.036 -14.061 1.00 79.69 290 GLU A N 1
ATOM 2313 C CA . GLU A 1 290 ? 19.694 -38.860 -15.426 1.00 79.69 290 GLU A CA 1
ATOM 2314 C C . GLU A 1 290 ? 20.727 -37.720 -15.531 1.00 79.69 290 GLU A C 1
ATOM 2316 O O . GLU A 1 290 ? 21.220 -37.440 -16.620 1.00 79.69 290 GLU A O 1
ATOM 2321 N N . VAL A 1 291 ? 21.065 -37.061 -14.415 1.00 81.94 291 VAL A N 1
ATOM 2322 C CA . VAL A 1 291 ? 22.033 -35.957 -14.366 1.00 81.94 291 VAL A CA 1
ATOM 2323 C C . VAL A 1 291 ? 23.324 -36.453 -13.729 1.00 81.94 291 VAL A C 1
ATOM 2325 O O . VAL A 1 291 ? 23.328 -36.832 -12.563 1.00 81.94 291 VAL A O 1
ATOM 2328 N N . MET A 1 292 ? 24.426 -36.432 -14.481 1.00 73.62 292 MET A N 1
ATOM 2329 C CA . MET A 1 292 ? 25.737 -36.851 -13.964 1.00 73.62 292 MET A CA 1
ATOM 2330 C C . MET A 1 292 ? 26.596 -35.683 -13.470 1.00 73.62 292 MET A C 1
ATOM 2332 O O . MET A 1 292 ? 27.485 -35.894 -12.653 1.00 73.62 292 MET A O 1
ATOM 2336 N N . ASN A 1 293 ? 26.342 -34.457 -13.945 1.00 75.38 293 ASN A N 1
ATOM 2337 C CA . ASN A 1 293 ? 27.128 -33.277 -13.585 1.00 75.38 293 ASN A CA 1
ATOM 2338 C C . ASN A 1 293 ? 26.244 -32.162 -13.020 1.00 75.38 293 ASN A C 1
ATOM 2340 O O . ASN A 1 293 ? 25.263 -31.759 -13.643 1.00 75.38 293 ASN A O 1
ATOM 2344 N N . ALA A 1 294 ? 26.668 -31.561 -11.907 1.00 73.38 294 ALA A N 1
ATOM 2345 C CA . ALA A 1 294 ? 25.994 -30.402 -11.314 1.00 73.38 294 ALA A CA 1
ATOM 2346 C C . ALA A 1 294 ? 25.925 -29.184 -12.259 1.00 73.38 294 ALA A C 1
ATOM 2348 O O . ALA A 1 294 ? 24.996 -28.387 -12.172 1.00 73.38 294 ALA A O 1
ATOM 2349 N N . ASN A 1 295 ? 26.871 -29.061 -13.199 1.00 75.81 295 ASN A N 1
ATOM 2350 C CA . ASN A 1 295 ? 26.940 -27.949 -14.159 1.00 75.81 295 ASN A CA 1
ATOM 2351 C C . ASN A 1 295 ? 25.767 -27.912 -15.155 1.00 75.81 295 ASN A C 1
ATOM 2353 O O . ASN A 1 295 ? 25.528 -26.884 -15.783 1.00 75.81 295 ASN A O 1
ATOM 2357 N N . GLU A 1 296 ? 25.055 -29.026 -15.326 1.00 77.88 296 GLU A N 1
ATOM 2358 C CA . GLU A 1 296 ? 23.897 -29.132 -16.224 1.00 77.88 296 GLU A CA 1
ATOM 2359 C C . GLU A 1 296 ? 22.596 -28.666 -15.546 1.00 77.88 296 GLU A C 1
ATOM 2361 O O . GLU A 1 296 ? 21.567 -28.507 -16.205 1.00 77.88 296 GLU A O 1
ATOM 2366 N N . VAL A 1 297 ? 22.640 -28.419 -14.231 1.00 82.38 297 VAL A N 1
ATOM 2367 C CA . VAL A 1 297 ? 21.495 -28.013 -13.418 1.00 82.38 297 VAL A CA 1
ATOM 2368 C C . VAL A 1 297 ? 21.499 -26.501 -13.231 1.00 82.38 297 VAL A C 1
ATOM 2370 O O . VAL A 1 297 ? 22.413 -25.930 -12.641 1.00 82.38 297 VAL A O 1
ATOM 2373 N N . GLN A 1 298 ? 20.435 -25.842 -13.683 1.00 82.31 298 GLN A N 1
ATOM 2374 C CA . GLN A 1 298 ? 20.170 -24.444 -13.364 1.00 82.31 298 GLN A CA 1
ATOM 2375 C C . GLN A 1 298 ? 19.237 -24.393 -12.157 1.00 82.31 298 GLN A C 1
ATOM 2377 O O . GLN A 1 298 ? 18.069 -24.770 -12.257 1.00 82.31 298 GLN A O 1
ATOM 2382 N N . LEU A 1 299 ? 19.767 -23.960 -11.014 1.00 86.12 299 LEU A N 1
ATOM 2383 C CA . LEU A 1 299 ? 19.020 -23.795 -9.772 1.00 86.12 299 LEU A CA 1
ATOM 2384 C C . LEU A 1 299 ? 18.927 -22.306 -9.434 1.00 86.12 299 LEU A C 1
ATOM 2386 O O . LEU A 1 299 ? 19.948 -21.662 -9.200 1.00 86.12 299 LEU A O 1
ATOM 2390 N N . ASP A 1 300 ? 17.705 -21.792 -9.385 1.00 81.06 300 ASP A N 1
ATOM 2391 C CA . ASP A 1 300 ? 17.391 -20.457 -8.894 1.00 81.06 300 ASP A CA 1
ATOM 2392 C C . ASP A 1 300 ? 16.606 -20.576 -7.585 1.00 81.06 300 ASP A C 1
ATOM 2394 O O . ASP A 1 300 ? 15.627 -21.322 -7.481 1.00 81.06 300 ASP A O 1
ATOM 2398 N N . VAL A 1 301 ? 17.085 -19.882 -6.560 1.00 79.12 301 VAL A N 1
ATOM 2399 C CA . VAL A 1 301 ? 16.561 -19.957 -5.199 1.00 79.12 301 VAL A CA 1
ATOM 2400 C C . VAL A 1 301 ? 16.201 -18.552 -4.759 1.00 79.12 301 VAL A C 1
ATOM 2402 O O . VAL A 1 301 ? 17.067 -17.693 -4.612 1.00 79.12 301 VAL A O 1
ATOM 2405 N N . SER A 1 302 ? 14.919 -18.346 -4.494 1.00 74.88 302 SER A N 1
ATOM 2406 C CA . SER A 1 302 ? 14.396 -17.136 -3.877 1.00 74.88 302 SER A CA 1
ATOM 2407 C C . SER A 1 302 ? 13.783 -17.456 -2.516 1.00 74.88 302 SER A C 1
ATOM 2409 O O . SER A 1 302 ? 13.576 -18.615 -2.151 1.00 74.88 302 SER A O 1
ATOM 2411 N N . ASP A 1 303 ? 13.424 -16.412 -1.779 1.00 69.69 303 ASP A N 1
ATOM 2412 C CA . ASP A 1 303 ? 12.836 -16.554 -0.449 1.00 69.69 303 ASP A CA 1
ATOM 2413 C C . ASP A 1 303 ? 11.426 -17.175 -0.460 1.00 69.69 303 ASP A C 1
ATOM 2415 O O . ASP A 1 303 ? 10.909 -17.583 0.580 1.00 69.69 303 ASP A O 1
ATOM 2419 N N . THR A 1 304 ? 10.788 -17.228 -1.633 1.00 71.94 304 THR A N 1
ATOM 2420 C CA . THR A 1 304 ? 9.404 -17.693 -1.813 1.00 71.94 304 THR A CA 1
ATOM 2421 C C . THR A 1 304 ? 9.265 -18.820 -2.828 1.00 71.94 304 THR A C 1
ATOM 2423 O O . THR A 1 304 ? 8.212 -19.447 -2.907 1.00 71.94 304 THR A O 1
ATOM 2426 N N . GLU A 1 305 ? 10.293 -19.097 -3.622 1.00 81.31 305 GLU A N 1
ATOM 2427 C CA . GLU A 1 305 ? 10.266 -20.152 -4.630 1.00 81.31 305 GLU A CA 1
ATOM 2428 C C . GLU A 1 305 ? 11.658 -20.694 -4.950 1.00 81.31 305 GLU A C 1
ATOM 2430 O O . GLU A 1 305 ? 12.646 -19.963 -4.939 1.00 81.31 305 GLU A O 1
ATOM 2435 N N . VAL A 1 306 ? 11.713 -21.982 -5.277 1.00 85.56 306 VAL A N 1
ATOM 2436 C CA . VAL A 1 306 ? 12.873 -22.643 -5.874 1.00 85.56 306 VAL A CA 1
ATOM 2437 C C . VAL A 1 306 ? 12.489 -23.116 -7.268 1.00 85.56 306 VAL A C 1
ATOM 2439 O O . VAL A 1 306 ? 11.514 -23.855 -7.432 1.00 85.56 306 VAL A O 1
ATOM 2442 N N . LEU A 1 307 ? 13.272 -22.704 -8.261 1.00 86.12 307 LEU A N 1
ATOM 2443 C CA . LEU A 1 307 ? 13.151 -23.117 -9.650 1.00 86.12 307 LEU A CA 1
ATOM 2444 C C . LEU A 1 307 ? 14.385 -23.935 -10.034 1.00 86.12 307 LEU A C 1
ATOM 2446 O O . LEU A 1 307 ? 15.509 -23.445 -10.001 1.00 86.12 307 LEU A O 1
ATOM 2450 N N . LEU A 1 308 ? 14.167 -25.182 -10.435 1.00 88.06 308 LEU A N 1
ATOM 2451 C CA . LEU A 1 308 ? 15.194 -26.057 -10.980 1.00 88.06 308 LEU A CA 1
ATOM 2452 C C . LEU A 1 308 ? 14.864 -26.387 -12.434 1.00 88.06 308 LEU A C 1
ATOM 2454 O O . LEU A 1 308 ? 13.775 -26.875 -12.746 1.00 88.06 308 LEU A O 1
ATOM 2458 N N . VAL A 1 309 ? 15.823 -26.145 -13.323 1.00 85.62 309 VAL A N 1
ATOM 2459 C CA . VAL A 1 309 ? 15.729 -26.454 -14.750 1.00 85.62 309 VAL A CA 1
ATOM 2460 C C . VAL A 1 309 ? 16.960 -27.245 -15.171 1.00 85.62 309 VAL A C 1
ATOM 2462 O O . VAL A 1 309 ? 18.090 -26.789 -15.031 1.00 85.62 309 VAL A O 1
ATOM 2465 N N . VAL A 1 310 ? 16.727 -28.426 -15.732 1.00 85.88 310 VAL A N 1
ATOM 2466 C CA . VAL A 1 310 ? 17.738 -29.214 -16.439 1.00 85.88 310 VAL A CA 1
ATOM 2467 C C . VAL A 1 310 ? 17.341 -29.214 -17.913 1.00 85.88 310 VAL A C 1
ATOM 2469 O O . VAL A 1 310 ? 16.306 -29.803 -18.254 1.00 85.88 310 VAL A O 1
ATOM 2472 N N . PRO A 1 311 ? 18.100 -28.536 -18.793 1.00 79.69 311 PRO A N 1
ATOM 2473 C CA . PRO A 1 311 ? 17.747 -28.393 -20.200 1.00 79.69 311 PRO A CA 1
ATOM 2474 C C . PRO A 1 311 ? 17.436 -29.742 -20.861 1.00 79.69 311 PRO A C 1
ATOM 2476 O O . PRO A 1 311 ? 18.270 -30.639 -20.894 1.00 79.69 311 PRO A O 1
ATOM 2479 N N . GLY A 1 312 ? 16.217 -29.884 -21.385 1.00 76.31 312 GLY A N 1
ATOM 2480 C CA . GLY A 1 312 ? 15.777 -31.084 -22.104 1.00 76.31 312 GLY A CA 1
ATOM 2481 C C . GLY A 1 312 ? 15.399 -32.296 -21.241 1.00 76.31 312 GLY A C 1
ATOM 2482 O O . GLY A 1 312 ? 14.959 -33.289 -21.812 1.00 76.31 312 GLY A O 1
ATOM 2483 N N . LEU A 1 313 ? 15.521 -32.234 -19.907 1.00 81.12 313 LEU A N 1
ATOM 2484 C CA . LEU A 1 313 ? 15.231 -33.373 -19.021 1.00 81.12 313 LEU A CA 1
ATOM 2485 C C . LEU A 1 313 ? 14.190 -33.052 -17.945 1.00 81.12 313 LEU A C 1
ATOM 2487 O O . LEU A 1 313 ? 13.129 -33.682 -17.916 1.00 81.12 313 LEU A O 1
ATOM 2491 N N . TYR A 1 314 ? 14.472 -32.073 -17.078 1.00 85.44 314 TYR A N 1
ATOM 2492 C CA . TYR A 1 314 ? 13.670 -31.814 -15.881 1.00 85.44 314 TYR A CA 1
ATOM 2493 C C . TYR A 1 314 ? 13.304 -30.343 -15.710 1.00 85.44 314 TYR A C 1
ATOM 2495 O O . TYR A 1 314 ? 14.104 -29.448 -15.977 1.00 85.44 314 TYR A O 1
ATOM 2503 N N . LYS A 1 315 ? 12.100 -30.096 -15.192 1.00 87.06 315 LYS A N 1
ATOM 2504 C CA . LYS A 1 315 ? 11.688 -28.784 -14.685 1.00 87.06 315 LYS A CA 1
ATOM 2505 C C . LYS A 1 315 ? 10.914 -28.971 -13.384 1.00 87.06 315 LYS A C 1
ATOM 2507 O O . LYS A 1 315 ? 9.942 -29.718 -13.358 1.00 87.06 315 LYS A O 1
ATOM 2512 N N . LEU A 1 316 ? 11.336 -28.285 -12.327 1.00 86.38 316 LEU A N 1
ATOM 2513 C CA . LEU A 1 316 ? 10.666 -28.270 -11.031 1.00 86.38 316 LEU A CA 1
ATOM 2514 C C . LEU A 1 316 ? 10.531 -26.827 -10.546 1.00 86.38 316 LEU A C 1
ATOM 2516 O O . LEU A 1 316 ? 11.516 -26.097 -10.511 1.00 86.38 316 LEU A O 1
ATOM 2520 N N . GLN A 1 317 ? 9.326 -26.429 -10.149 1.00 86.06 317 GLN A N 1
ATOM 2521 C CA . GLN A 1 317 ? 9.073 -25.146 -9.497 1.00 86.06 317 GLN A CA 1
ATOM 2522 C C . GLN A 1 317 ? 8.309 -25.406 -8.200 1.00 86.06 317 GLN A C 1
ATOM 2524 O O . GLN A 1 317 ? 7.191 -25.915 -8.234 1.00 86.06 317 GLN A O 1
ATOM 2529 N N . VAL A 1 318 ? 8.917 -25.071 -7.063 1.00 81.81 318 VAL A N 1
ATOM 2530 C CA . VAL A 1 318 ? 8.326 -25.248 -5.730 1.00 81.81 318 VAL A CA 1
ATOM 2531 C C . VAL A 1 318 ? 8.175 -23.884 -5.076 1.00 81.81 318 VAL A C 1
ATOM 2533 O O . VAL A 1 318 ? 9.165 -23.186 -4.877 1.00 81.81 318 VAL A O 1
ATOM 2536 N N . CYS A 1 319 ? 6.948 -23.514 -4.712 1.00 73.62 319 CYS A N 1
ATOM 2537 C CA . CYS A 1 319 ? 6.667 -22.284 -3.973 1.00 73.62 319 CYS A CA 1
ATOM 2538 C C . CYS A 1 319 ? 6.572 -22.569 -2.467 1.00 73.62 319 CYS A C 1
ATOM 2540 O O . CYS A 1 319 ? 5.866 -23.488 -2.043 1.00 73.62 319 CYS A O 1
ATOM 2542 N N . TYR A 1 320 ? 7.234 -21.748 -1.654 1.00 71.75 320 TYR A N 1
ATOM 2543 C CA . TYR A 1 320 ? 7.176 -21.791 -0.196 1.00 71.75 320 TYR A CA 1
ATOM 2544 C C . TYR A 1 320 ? 6.404 -20.591 0.346 1.00 71.75 320 TYR A C 1
ATOM 2546 O O . TYR A 1 320 ? 6.536 -19.467 -0.128 1.00 71.75 320 TYR A O 1
ATOM 2554 N N . PHE A 1 321 ? 5.627 -20.823 1.400 1.00 56.09 321 PHE A N 1
ATOM 2555 C CA . PHE A 1 321 ? 4.857 -19.779 2.082 1.00 56.09 321 PHE A CA 1
ATOM 2556 C C . PHE A 1 321 ? 5.632 -19.106 3.233 1.00 56.09 321 PHE A C 1
ATOM 2558 O O . PHE A 1 321 ? 5.057 -18.318 3.982 1.00 56.09 321 PHE A O 1
ATOM 2565 N N . PHE A 1 322 ? 6.923 -19.422 3.401 1.00 51.91 322 PHE A N 1
ATOM 2566 C CA . PHE A 1 322 ? 7.701 -19.107 4.599 1.00 51.91 322 PHE A CA 1
ATOM 2567 C C . PHE A 1 322 ? 9.159 -18.758 4.266 1.00 51.91 322 PHE A C 1
ATOM 2569 O O . PHE A 1 322 ? 9.812 -19.493 3.534 1.00 51.91 322 PHE A O 1
ATOM 2576 N N . PHE A 1 323 ? 9.662 -17.663 4.847 1.00 42.97 323 PHE A N 1
ATOM 2577 C CA . PHE A 1 323 ? 11.040 -17.182 4.693 1.00 42.97 323 PHE A CA 1
ATOM 2578 C C . PHE A 1 323 ? 11.977 -18.027 5.564 1.00 42.97 323 PHE A C 1
ATOM 2580 O O . PHE A 1 323 ? 11.827 -18.042 6.788 1.00 42.97 323 PHE A O 1
ATOM 2587 N N . VAL A 1 324 ? 12.923 -18.742 4.957 1.00 42.62 324 VAL A N 1
ATOM 2588 C CA . VAL A 1 324 ? 13.806 -19.680 5.664 1.00 42.62 324 VAL A CA 1
ATOM 2589 C C . VAL A 1 324 ? 15.247 -19.500 5.197 1.00 42.62 324 VAL A C 1
ATOM 2591 O O . VAL A 1 324 ? 15.491 -19.232 4.027 1.00 42.62 324 VAL A O 1
ATOM 2594 N N . SER A 1 325 ? 16.212 -19.619 6.113 1.00 37.12 325 SER A N 1
ATOM 2595 C CA . SER A 1 325 ? 17.636 -19.574 5.769 1.00 37.12 325 SER A CA 1
ATOM 2596 C C . SER A 1 325 ? 18.012 -20.847 5.007 1.00 37.12 325 SER A C 1
ATOM 2598 O O . SER A 1 325 ? 17.884 -21.952 5.534 1.00 37.12 325 SER A O 1
ATOM 2600 N N . ILE A 1 326 ? 18.433 -20.696 3.751 1.00 41.41 326 ILE A N 1
ATOM 2601 C CA . ILE A 1 326 ? 18.736 -21.817 2.858 1.00 41.41 326 ILE A CA 1
ATOM 2602 C C . ILE A 1 326 ? 20.245 -22.053 2.861 1.00 41.41 326 ILE A C 1
ATOM 2604 O O . ILE A 1 326 ? 21.029 -21.157 2.553 1.00 41.41 326 ILE A O 1
ATOM 2608 N N . THR A 1 327 ? 20.656 -23.277 3.193 1.00 43.28 327 THR A N 1
ATOM 2609 C CA . THR A 1 327 ? 22.038 -23.741 3.036 1.00 43.28 327 THR A CA 1
ATOM 2610 C C . THR A 1 327 ? 22.062 -24.847 1.986 1.00 43.28 327 THR A C 1
ATOM 2612 O O . THR A 1 327 ? 21.444 -25.895 2.154 1.00 43.28 327 THR A O 1
ATOM 2615 N N . GLY A 1 328 ? 22.726 -24.594 0.858 1.00 37.03 328 GLY A N 1
ATOM 2616 C CA . GLY A 1 328 ? 22.912 -25.587 -0.198 1.00 37.03 328 GLY A CA 1
ATOM 2617 C C . GLY A 1 328 ? 24.148 -26.440 0.075 1.00 37.03 328 GLY A C 1
ATOM 2618 O O . GLY A 1 328 ? 25.229 -25.894 0.272 1.00 37.03 328 GLY A O 1
ATOM 2619 N N . TRP A 1 329 ? 23.995 -27.764 0.061 1.00 40.66 329 TRP A N 1
ATOM 2620 C CA . TRP A 1 329 ? 25.104 -28.719 0.019 1.00 40.66 329 TRP A CA 1
ATOM 2621 C C . TRP A 1 329 ? 24.823 -29.751 -1.071 1.00 40.66 329 TRP A C 1
ATOM 2623 O O . TRP A 1 329 ? 23.759 -30.369 -1.082 1.00 40.66 329 TRP A O 1
ATOM 2633 N N . PHE A 1 330 ? 25.775 -29.915 -1.988 1.00 37.22 330 PHE A N 1
ATOM 2634 C CA . PHE A 1 330 ? 25.780 -30.980 -2.988 1.00 37.22 330 PHE A CA 1
ATOM 2635 C C . PHE A 1 330 ? 26.519 -32.174 -2.374 1.00 37.22 330 PHE A C 1
ATOM 2637 O O . PHE A 1 330 ? 27.639 -32.008 -1.890 1.00 37.22 330 PHE A O 1
ATOM 2644 N N . SER A 1 331 ? 25.885 -33.344 -2.331 1.00 35.22 331 SER A N 1
ATOM 2645 C CA . SER A 1 331 ? 26.538 -34.583 -1.903 1.00 35.22 331 SER A CA 1
ATOM 2646 C C . SER A 1 331 ? 26.693 -35.472 -3.125 1.00 35.22 331 SER A C 1
ATOM 2648 O O . SER A 1 331 ? 25.702 -36.013 -3.612 1.00 35.22 331 SER A O 1
ATOM 2650 N N . ASP A 1 332 ? 27.923 -35.601 -3.615 1.00 33.66 332 ASP A N 1
ATOM 2651 C CA . ASP A 1 332 ? 28.286 -36.625 -4.590 1.00 33.66 332 ASP A CA 1
ATOM 2652 C C . ASP A 1 332 ? 28.416 -37.956 -3.838 1.00 33.66 332 ASP A C 1
ATOM 2654 O O . ASP A 1 332 ? 29.476 -38.289 -3.310 1.00 33.66 332 ASP A O 1
ATOM 2658 N N . GLU A 1 333 ? 27.323 -38.709 -3.736 1.00 33.50 333 GLU A N 1
ATOM 2659 C CA . GLU A 1 333 ? 27.407 -40.139 -3.432 1.00 33.50 333 GLU A CA 1
ATOM 2660 C C . GLU A 1 333 ? 27.340 -40.911 -4.757 1.00 33.50 333 GLU A C 1
ATOM 2662 O O . GLU A 1 333 ? 26.303 -40.938 -5.420 1.00 33.50 333 GLU A O 1
ATOM 2667 N N . CYS A 1 334 ? 28.490 -41.475 -5.151 1.00 31.05 334 CYS A N 1
ATOM 2668 C CA . CYS A 1 334 ? 28.607 -42.547 -6.146 1.00 31.05 334 CYS A CA 1
ATOM 2669 C C . CYS A 1 334 ? 28.105 -43.879 -5.584 1.00 31.05 334 CYS A C 1
ATOM 2671 O O . CYS A 1 334 ? 28.377 -44.147 -4.389 1.00 31.05 334 CYS A O 1
#

InterPro domains:
  IPR012981 PIH1, N-terminal [PF08190] (17-176)
  IPR041442 PIH1D1/2/3, CS-like domain [PF18201] (247-318)
  IPR050734 PIH1 family, Kintoun subfamily [PTHR22997] (1-318)

Secondary structure (DSSP, 8-state):
---HHHHHHHHHHHHHHH-HHHHHHHHHHHHHHHHHTTT----TTEEEE--EEEEEEEEEBTTT--EEEEEEEEETTSPPPEEEE-TTSS-EEEE--EEEPPPEEEE-TTS-EEEEEEEEEEHHHHHHHHH-HHHHHHHHHHHHHHHHHHHT--B-S--B--S-S--SSSSSPPPEEEE---PPP-------------------PPP---------------------SSS-SSSSSS-----S-PBPPEEEEEEE----GGGGS--TTSS-TT-----SEEEEEEE-TT---GGG-EEEE-SSEEEEEETTTEEEEEE-SS------------

pLDDT: mean 71.1, std 24.16, range [22.12, 97.56]

Radius of gyration: 30.03 Å; Cα contacts (8 Å, |Δi|>4): 406; chains: 1; bounding box: 68×70×94 Å

Mean predicted aligned error: 21.09 Å

Sequence (334 aa):
MRDPEFMKILSEYAEEISQPLNREESENYIKMVEEQSKGKFSMDGKELVIPIPEFCVKTYNRRTGSKFFINVCHSDKIE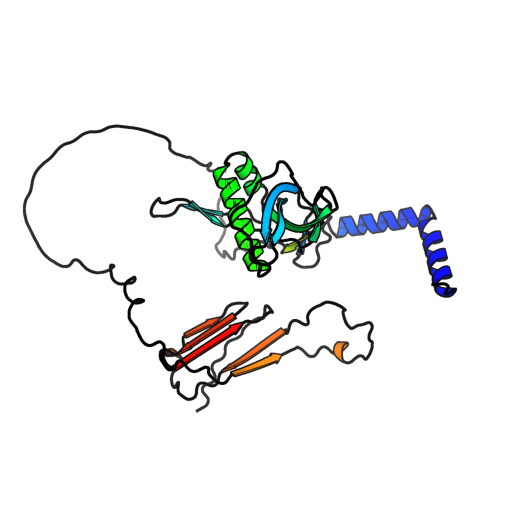APQSNRRIDGSGVDWHIPFSLSPIHKDKDKGAVDCVDVDYVVNQDVCKRCEKDKKFKRFVAETAIDSVEKHYHLELKREFRLPKLQYKGPTSAPKMLTIPKITAKPSNSHGDPANQAGQDKKDFVEPNGDTNGSECMDGARNGNPKTLKEQEKLSAVVSKVSGEDQLREPKHEIVYKDGLDLGKFWMDKSIDEVGKAKIPKEILLRIFLPEVMNANEVQLDVSDTEVLLVVPGLYKLQVCYFFFVSITGWFSDEC

Solvent-accessible surface area (backbone atoms only — not comparable to full-atom values): 21529 Å² total; per-residue (Å²): 140,83,50,68,69,59,52,48,53,52,50,52,52,51,52,51,64,65,36,74,68,52,40,51,55,50,53,49,50,50,50,50,50,39,57,75,41,67,75,45,84,47,57,92,68,33,34,72,41,70,45,44,69,63,38,25,38,39,32,29,30,66,86,79,67,39,43,32,37,40,22,36,22,26,32,85,86,41,57,72,66,46,75,46,72,44,92,86,67,84,48,69,48,74,48,71,51,70,48,74,52,73,83,41,81,49,63,44,98,84,72,44,68,28,36,30,31,42,43,32,26,14,45,67,58,53,62,44,30,76,77,31,67,67,55,36,50,50,50,52,53,51,49,51,54,52,51,23,66,75,68,74,48,53,65,46,89,69,67,44,74,58,98,46,35,58,75,64,101,48,94,61,65,66,78,42,78,42,76,49,86,72,80,75,82,79,88,69,91,74,85,90,83,82,91,82,81,90,77,88,82,78,89,81,86,89,79,87,90,84,88,86,86,88,84,90,86,88,89,85,90,88,86,90,84,85,90,88,85,88,90,78,84,89,79,84,86,85,82,80,90,71,98,74,72,70,38,69,59,58,65,48,80,45,77,42,66,79,91,55,72,74,78,73,52,93,51,81,84,71,59,66,85,83,66,79,86,69,55,63,29,74,46,78,47,74,55,60,91,90,60,91,55,75,88,60,54,48,75,49,80,55,67,45,35,38,40,39,41,27,88,88,48,33,47,46,78,50,77,46,98,53,77,51,75,80,82,90,79,89,78,92,78,131

Organism: Ceratopteris richardii (NCBI:txid49495)

Foldseek 3Di:
DPDVVVVVVVVVVVVCCPDPVSVVVVVVVVVVVCVVCVVFPADVQKGKDFWAFQFKKWWAFPVPRAIEIETETEDQQWDDKDWDQDPVNPGIDIDWTWDKDDKDWDADPVRGIYIYIYIYTHPVLSVVCVVDVVSVLVVSQVSQVVCCVVVVTHIDSDIDTDPQRDDDPDSGDDMDMDGGPDDDPPPDPDDDDDDDDDDDDDDDDDDDYDDDDDDDDDDDDDDDDDDDDPPPDVPPPPDDPDPDDADAFDKDKDQDADDDVLVVPPDPVSPPPPDDPAGQDIDMDTDDPPDPDPVQWDWDDDQFWIWIDRPPYHTDIDGDPHGYDDDDDDDPDD